Protein AF-A0AAW4L730-F1 (afdb_monomer_lite)

Foldseek 3Di:
DVVVVVVVVVVVVVVVVLVVCVVVVNLVRDQDQPDPPRVVSVVVVVVSVVVVVVVVVVVVVVVVVVVVVVVVVVVVVVVVVVVVVVVVVVVVVLVVLVVVLVVLVVLLVVLVVLLVVLVVVLVVLVVVLVVLVVLLVVLVVLLVVLVVQLVVLVVQLVVLVVQLVVLVVVPPVSPVSNVVSVVSNVVSVVSNVVSVVSNVVSVVSSVVSVVSSVVSVVCSVVSVVSSVVSVVSSVVSVVVSVVSVVVSVD

pLDDT: mean 92.4, std 6.01, range [62.34, 97.88]

Structure (mmCIF, N/CA/C/O backbone):
data_AF-A0AAW4L730-F1
#
_entry.id   AF-A0AAW4L730-F1
#
loop_
_atom_site.group_PDB
_atom_site.id
_atom_site.type_symbol
_atom_site.label_atom_id
_atom_site.label_alt_id
_atom_site.label_comp_id
_atom_site.label_asym_id
_atom_site.label_entity_id
_atom_site.label_seq_id
_atom_site.pdbx_PDB_ins_code
_atom_site.Cartn_x
_atom_site.Cartn_y
_atom_site.Cartn_z
_atom_site.occupancy
_atom_site.B_iso_or_equiv
_atom_site.auth_seq_id
_atom_site.auth_comp_id
_atom_site.auth_asym_id
_atom_site.auth_atom_id
_atom_site.pdbx_PDB_model_num
ATOM 1 N N . ILE A 1 1 ? 68.415 4.394 -99.429 1.00 62.34 1 ILE A N 1
ATOM 2 C CA . ILE A 1 1 ? 67.233 3.584 -99.028 1.00 62.34 1 ILE A CA 1
ATOM 3 C C . ILE A 1 1 ? 67.506 2.776 -97.756 1.00 62.34 1 ILE A C 1
ATOM 5 O O . ILE A 1 1 ? 66.890 3.101 -96.754 1.00 62.34 1 ILE A O 1
ATOM 9 N N . LYS A 1 2 ? 68.459 1.822 -97.728 1.00 67.31 2 LYS A N 1
ATOM 10 C CA . LYS A 1 2 ? 68.773 1.027 -96.512 1.00 67.31 2 LYS A CA 1
ATOM 11 C C . LYS A 1 2 ? 69.043 1.864 -95.246 1.00 67.31 2 LYS A C 1
ATOM 13 O O . LYS A 1 2 ? 68.527 1.527 -94.192 1.00 67.31 2 LYS A O 1
ATOM 18 N N . ASN A 1 3 ? 69.791 2.967 -95.356 1.00 70.56 3 ASN A N 1
ATOM 19 C CA . ASN A 1 3 ? 70.134 3.797 -94.191 1.00 70.56 3 ASN A CA 1
ATOM 20 C C . ASN A 1 3 ? 68.911 4.524 -93.591 1.00 70.56 3 ASN A C 1
ATOM 22 O O . ASN A 1 3 ? 68.703 4.493 -92.386 1.00 70.56 3 ASN A O 1
ATOM 26 N N . ASN A 1 4 ? 68.040 5.083 -94.439 1.00 73.69 4 ASN A N 1
ATOM 27 C CA . ASN A 1 4 ? 66.796 5.732 -94.000 1.00 73.69 4 ASN A CA 1
ATOM 28 C C . ASN A 1 4 ? 65.798 4.723 -93.410 1.00 73.69 4 ASN A C 1
ATOM 30 O O . ASN A 1 4 ? 65.089 5.049 -92.465 1.00 73.69 4 ASN A O 1
ATOM 34 N N . LEU A 1 5 ? 65.773 3.492 -93.935 1.00 73.00 5 LEU A N 1
ATOM 35 C CA . LEU A 1 5 ? 64.939 2.413 -93.400 1.00 73.00 5 LEU A CA 1
ATOM 36 C C . LEU A 1 5 ? 65.404 1.984 -92.000 1.00 73.00 5 LEU A C 1
ATOM 38 O O . LEU A 1 5 ? 64.579 1.810 -91.112 1.00 73.00 5 LEU A O 1
ATOM 42 N N . ASN A 1 6 ? 66.720 1.875 -91.784 1.00 79.12 6 ASN A N 1
ATOM 43 C CA . ASN A 1 6 ? 67.289 1.540 -90.476 1.00 79.12 6 ASN A CA 1
ATOM 44 C C . ASN A 1 6 ? 67.006 2.624 -89.423 1.00 79.12 6 ASN A C 1
ATOM 46 O O . ASN A 1 6 ? 66.706 2.289 -88.282 1.00 79.12 6 ASN A O 1
ATOM 50 N N . ILE A 1 7 ? 67.035 3.906 -89.807 1.00 79.50 7 ILE A N 1
ATOM 51 C CA . ILE A 1 7 ? 66.667 5.027 -88.922 1.00 79.50 7 ILE A CA 1
ATOM 52 C C . ILE A 1 7 ? 65.180 4.952 -88.532 1.00 79.50 7 ILE A C 1
ATOM 54 O O . ILE A 1 7 ? 64.835 5.138 -87.367 1.00 79.50 7 ILE A O 1
ATOM 58 N N . LEU A 1 8 ? 64.300 4.624 -89.483 1.00 78.94 8 LEU A N 1
ATOM 59 C CA . LEU A 1 8 ? 62.866 4.433 -89.237 1.00 78.94 8 LEU A CA 1
ATOM 60 C C . LEU A 1 8 ? 62.584 3.235 -88.316 1.00 78.94 8 LEU A C 1
ATOM 62 O O . LEU A 1 8 ? 61.752 3.336 -87.416 1.00 78.94 8 LEU A O 1
ATOM 66 N N . ILE A 1 9 ? 63.296 2.120 -88.510 1.00 82.06 9 ILE A N 1
ATOM 67 C CA . ILE A 1 9 ? 63.188 0.920 -87.667 1.00 82.06 9 ILE A CA 1
ATOM 68 C C . ILE A 1 9 ? 63.650 1.216 -86.235 1.00 82.06 9 ILE A C 1
ATOM 70 O O . ILE A 1 9 ? 62.945 0.856 -85.292 1.00 82.06 9 ILE A O 1
ATOM 74 N N . ASP A 1 10 ? 64.788 1.893 -86.054 1.00 81.50 10 ASP A N 1
ATOM 75 C CA . ASP A 1 10 ? 65.293 2.261 -84.723 1.00 81.50 10 ASP A CA 1
ATOM 76 C C . ASP A 1 10 ? 64.320 3.206 -84.002 1.00 81.50 10 ASP A C 1
ATOM 78 O O . ASP A 1 10 ? 63.942 2.970 -82.853 1.00 81.50 10 ASP A O 1
ATOM 82 N N . ALA A 1 11 ? 63.806 4.218 -84.705 1.00 80.81 11 ALA A N 1
ATOM 83 C CA . ALA A 1 11 ? 62.830 5.149 -84.152 1.00 80.81 11 ALA A CA 1
ATOM 84 C C . ALA A 1 11 ? 61.508 4.457 -83.764 1.00 80.81 11 ALA A C 1
ATOM 86 O O . ALA A 1 11 ? 60.971 4.718 -82.688 1.00 80.81 11 ALA A O 1
ATOM 87 N N . ASN A 1 12 ? 61.006 3.533 -84.590 1.00 83.88 12 ASN A N 1
ATOM 88 C CA . ASN A 1 12 ? 59.806 2.755 -84.276 1.00 83.88 12 ASN A CA 1
ATOM 89 C C . ASN A 1 12 ? 60.031 1.783 -83.107 1.00 83.88 12 ASN A C 1
ATOM 91 O O . ASN A 1 12 ? 59.144 1.584 -82.278 1.00 83.88 12 ASN A O 1
ATOM 95 N N . THR A 1 13 ? 61.232 1.210 -82.999 1.00 85.56 13 THR A N 1
ATOM 96 C CA . THR A 1 13 ? 61.613 0.338 -81.879 1.00 85.56 13 THR A CA 1
ATOM 97 C C . THR A 1 13 ? 61.634 1.119 -80.565 1.00 85.56 13 THR A C 1
ATOM 99 O O . THR A 1 13 ? 61.117 0.630 -79.563 1.00 85.56 13 THR A O 1
ATOM 102 N N . ARG A 1 14 ? 62.136 2.362 -80.570 1.00 83.56 14 ARG A N 1
ATOM 103 C CA . ARG A 1 14 ? 62.124 3.250 -79.394 1.00 83.56 14 ARG A CA 1
ATOM 104 C C . ARG A 1 14 ? 60.714 3.670 -78.981 1.00 83.56 14 ARG A C 1
ATOM 106 O O . ARG A 1 14 ? 60.406 3.624 -77.796 1.00 83.56 14 ARG A O 1
ATOM 113 N N . ILE A 1 15 ? 59.844 4.012 -79.936 1.00 85.88 15 ILE A N 1
ATOM 114 C CA . ILE A 1 15 ? 58.427 4.313 -79.652 1.00 85.88 15 ILE A CA 1
ATOM 115 C C . ILE A 1 15 ? 57.726 3.086 -79.075 1.00 85.88 15 ILE A C 1
ATOM 117 O O . ILE A 1 15 ? 57.015 3.187 -78.081 1.00 85.88 15 ILE A O 1
ATOM 121 N N . THR A 1 16 ? 57.970 1.912 -79.660 1.00 88.19 16 THR A N 1
ATOM 122 C CA . THR A 1 16 ? 57.412 0.647 -79.169 1.00 88.19 16 THR A CA 1
ATOM 123 C C . THR A 1 16 ? 57.898 0.343 -77.752 1.00 88.19 16 THR A C 1
ATOM 125 O O . THR A 1 16 ? 57.112 -0.107 -76.924 1.00 88.19 16 THR A O 1
ATOM 128 N N . ALA A 1 17 ? 59.172 0.602 -77.445 1.00 87.12 17 ALA A N 1
ATOM 129 C CA . ALA A 1 17 ? 59.718 0.434 -76.102 1.00 87.12 17 ALA A CA 1
ATOM 130 C C . ALA A 1 17 ? 59.072 1.403 -75.098 1.00 87.12 17 ALA A C 1
ATOM 132 O O . ALA A 1 17 ? 58.612 0.965 -74.050 1.00 87.12 17 ALA A O 1
ATOM 133 N N . ALA A 1 18 ? 58.947 2.685 -75.445 1.00 86.25 18 ALA A N 1
ATOM 134 C CA . ALA A 1 18 ? 58.293 3.680 -74.598 1.00 86.25 18 ALA A CA 1
ATOM 135 C C . ALA A 1 18 ? 56.802 3.369 -74.368 1.00 86.25 18 ALA A C 1
ATOM 137 O O . ALA A 1 18 ? 56.309 3.462 -73.249 1.00 86.25 18 ALA A O 1
ATOM 138 N N . ALA A 1 19 ? 56.089 2.921 -75.404 1.00 87.25 19 ALA A N 1
ATOM 139 C CA . ALA A 1 19 ? 54.704 2.478 -75.284 1.00 87.25 19 ALA A CA 1
ATOM 140 C C . ALA A 1 19 ? 54.568 1.218 -74.411 1.00 87.25 19 ALA A C 1
ATOM 142 O O . ALA A 1 19 ? 53.597 1.097 -73.669 1.00 87.25 19 ALA A O 1
ATOM 143 N N . ARG A 1 20 ? 55.540 0.293 -74.459 1.00 90.56 20 ARG A N 1
ATOM 144 C CA . ARG A 1 20 ? 55.586 -0.876 -73.563 1.00 90.56 20 ARG A CA 1
ATOM 145 C C . ARG A 1 20 ? 55.822 -0.482 -72.107 1.00 90.56 20 ARG A C 1
ATOM 147 O O . ARG A 1 20 ? 55.189 -1.073 -71.244 1.00 90.56 20 ARG A O 1
ATOM 154 N N . GLU A 1 21 ? 56.673 0.508 -71.848 1.00 90.88 21 GLU A N 1
ATOM 155 C CA . GLU A 1 21 ? 56.886 1.062 -70.503 1.00 90.88 21 GLU A CA 1
ATOM 156 C C . GLU A 1 21 ? 55.614 1.729 -69.957 1.00 90.88 21 GLU A C 1
ATOM 158 O O . GLU A 1 21 ? 55.191 1.470 -68.835 1.00 90.88 21 GLU A O 1
ATOM 163 N N . VAL A 1 22 ? 54.926 2.525 -70.778 1.00 90.62 22 VAL A N 1
ATOM 164 C CA . VAL A 1 22 ? 53.628 3.108 -70.400 1.00 90.62 22 VAL A CA 1
ATOM 165 C C . VAL A 1 22 ? 52.595 2.008 -70.135 1.00 90.62 22 VAL A C 1
ATOM 167 O O . VAL A 1 22 ? 51.881 2.058 -69.136 1.00 90.62 22 VAL A O 1
ATOM 170 N N . ALA A 1 23 ? 52.546 0.977 -70.985 1.00 89.19 23 ALA A N 1
ATOM 171 C CA . ALA A 1 23 ? 51.648 -0.165 -70.818 1.00 89.19 23 ALA A CA 1
ATOM 172 C C . ALA A 1 23 ? 51.975 -1.027 -69.583 1.00 89.19 23 ALA A C 1
ATOM 174 O O . ALA A 1 23 ? 51.073 -1.660 -69.039 1.00 89.19 23 ALA A O 1
ATOM 175 N N . SER A 1 24 ? 53.229 -1.046 -69.120 1.00 92.12 24 SER A N 1
ATOM 176 C CA . SER A 1 24 ? 53.626 -1.706 -67.869 1.00 92.12 24 SER A CA 1
ATOM 177 C C . SER A 1 24 ? 53.370 -0.846 -66.623 1.00 92.12 24 SER A C 1
ATOM 179 O O . SER A 1 24 ? 53.617 -1.303 -65.508 1.00 92.12 24 SER A O 1
ATOM 181 N N . GLY A 1 25 ? 52.829 0.368 -66.791 1.00 88.25 25 GLY A N 1
ATOM 182 C CA . GLY A 1 25 ? 52.458 1.280 -65.707 1.00 88.25 25 GLY A CA 1
ATOM 183 C C . GLY A 1 25 ? 53.512 2.340 -65.380 1.00 88.25 25 GLY A C 1
ATOM 184 O O . GLY A 1 25 ? 53.301 3.148 -64.474 1.00 88.25 25 GLY A O 1
ATOM 185 N N . ASN A 1 26 ? 54.626 2.386 -66.115 1.00 91.75 26 ASN A N 1
ATOM 186 C CA . ASN A 1 26 ? 55.614 3.448 -65.987 1.00 91.75 26 ASN A CA 1
ATOM 187 C C . ASN A 1 26 ? 55.157 4.689 -66.771 1.00 91.75 26 ASN A C 1
ATOM 189 O O . ASN A 1 26 ? 55.438 4.849 -67.956 1.00 91.75 26 ASN A O 1
ATOM 193 N N . LEU A 1 27 ? 54.445 5.592 -66.096 1.00 89.44 27 LEU A N 1
ATOM 194 C CA . LEU A 1 27 ? 54.001 6.866 -66.675 1.00 89.44 27 LEU A CA 1
ATOM 195 C C . LEU A 1 27 ? 55.042 7.994 -66.555 1.00 89.44 27 LEU A C 1
ATOM 197 O O . LEU A 1 27 ? 54.760 9.128 -66.929 1.00 89.44 27 LEU A O 1
ATOM 201 N N . MET A 1 28 ? 56.243 7.700 -66.046 1.00 87.69 28 MET A N 1
ATOM 202 C CA . MET A 1 28 ? 57.351 8.663 -65.939 1.00 87.69 28 MET A CA 1
ATOM 203 C C . MET A 1 28 ? 58.256 8.662 -67.182 1.00 87.69 28 MET A C 1
ATOM 205 O O . MET A 1 28 ? 59.360 9.205 -67.156 1.00 87.69 28 MET A O 1
ATOM 209 N N . VAL A 1 29 ? 57.813 8.032 -68.272 1.00 86.94 29 VAL A N 1
ATOM 210 C CA . VAL A 1 29 ? 58.571 7.944 -69.523 1.00 86.94 29 VAL A CA 1
ATOM 211 C C . VAL A 1 29 ? 58.640 9.315 -70.193 1.00 86.94 29 VAL A C 1
ATOM 213 O O . VAL A 1 29 ? 57.623 9.945 -70.472 1.00 86.94 29 VAL A O 1
ATOM 216 N N . GLU A 1 30 ? 59.857 9.763 -70.495 1.00 81.19 30 GLU A N 1
ATOM 217 C CA . GLU A 1 30 ? 60.094 11.029 -71.185 1.00 81.19 30 GLU A CA 1
ATOM 218 C C . GLU A 1 30 ? 59.954 10.842 -72.708 1.00 81.19 30 GLU A C 1
ATOM 220 O O . GLU A 1 30 ? 60.825 10.276 -73.373 1.00 81.19 30 GLU A O 1
ATOM 225 N N . LEU A 1 31 ? 58.843 11.317 -73.274 1.00 82.75 31 LEU A N 1
ATOM 226 C CA . LEU A 1 31 ? 58.572 11.275 -74.712 1.00 82.75 31 LEU A CA 1
ATOM 227 C C . LEU A 1 31 ? 59.028 12.583 -75.374 1.00 82.75 31 LEU A C 1
ATOM 229 O O . LEU A 1 31 ? 58.331 13.592 -75.314 1.00 82.75 31 LEU A O 1
ATOM 233 N N . LYS A 1 32 ? 60.209 12.569 -76.007 1.00 80.94 32 LYS A N 1
ATOM 234 C CA . LYS A 1 32 ? 60.754 13.725 -76.745 1.00 80.94 32 LYS A CA 1
ATOM 235 C C . LYS A 1 32 ? 60.345 13.692 -78.210 1.00 80.94 32 LYS A C 1
ATOM 237 O O . LYS A 1 32 ? 60.523 12.674 -78.878 1.00 80.94 32 LYS A O 1
ATOM 242 N N . GLU A 1 33 ? 59.866 14.820 -78.718 1.00 81.38 33 GLU A N 1
ATOM 243 C CA . GLU A 1 33 ? 59.629 15.013 -80.149 1.00 81.38 33 GLU A CA 1
ATOM 244 C C . GLU A 1 33 ? 60.946 14.867 -80.927 1.00 81.38 33 GLU A C 1
ATOM 246 O O . GLU A 1 33 ? 61.989 15.386 -80.521 1.00 81.38 33 GLU A O 1
ATOM 251 N N . ARG A 1 34 ? 60.920 14.130 -82.044 1.00 81.12 34 ARG A N 1
ATOM 252 C CA . ARG A 1 34 ? 62.114 13.909 -82.881 1.00 81.12 34 ARG A CA 1
ATOM 253 C C . ARG A 1 34 ? 62.338 15.054 -83.875 1.00 81.12 34 ARG A C 1
ATOM 255 O O . ARG A 1 34 ? 63.452 15.226 -84.364 1.00 81.12 34 ARG A O 1
ATOM 262 N N . SER A 1 35 ? 61.288 15.820 -84.171 1.00 78.31 35 SER A N 1
ATOM 263 C CA . SER A 1 35 ? 61.267 16.989 -85.059 1.00 78.31 35 SER A CA 1
ATOM 264 C C . SER A 1 35 ? 60.055 17.869 -84.738 1.00 78.31 35 SER A C 1
ATOM 266 O O . SER A 1 35 ? 59.087 17.362 -84.184 1.00 78.31 35 SER A O 1
ATOM 268 N N . GLY A 1 36 ? 60.055 19.139 -85.160 1.00 70.75 36 GLY A N 1
ATOM 269 C CA . GLY A 1 36 ? 58.947 20.078 -84.900 1.00 70.75 36 GLY A CA 1
ATOM 270 C C . GLY A 1 36 ? 57.589 19.729 -85.538 1.00 70.75 36 GLY A C 1
ATOM 271 O O . GLY A 1 36 ? 56.607 20.390 -85.233 1.00 70.75 36 GLY A O 1
ATOM 272 N N . GLU A 1 37 ? 57.523 18.702 -86.395 1.00 78.25 37 GLU A N 1
ATOM 273 C CA . GLU A 1 37 ? 56.289 18.174 -87.013 1.00 78.25 37 GLU A CA 1
ATOM 274 C C . GLU A 1 37 ? 55.965 16.730 -86.552 1.00 78.25 37 GLU A C 1
ATOM 276 O O . GLU A 1 37 ? 55.245 15.993 -87.222 1.00 78.25 37 GLU A O 1
ATOM 281 N N . ASP A 1 38 ? 56.529 16.264 -85.429 1.00 83.62 38 ASP A N 1
ATOM 282 C CA . ASP A 1 38 ? 56.350 14.886 -84.938 1.00 83.62 38 ASP A CA 1
ATOM 283 C C . ASP A 1 38 ? 55.016 14.688 -84.189 1.00 83.62 38 ASP A C 1
ATOM 285 O O . ASP A 1 38 ? 54.977 14.464 -82.976 1.00 83.62 38 ASP A O 1
ATOM 289 N N . GLU A 1 39 ? 53.906 14.753 -84.932 1.00 84.00 39 GLU A N 1
ATOM 290 C CA . GLU A 1 39 ? 52.534 14.646 -84.408 1.00 84.00 39 GLU A CA 1
ATOM 291 C C . GLU A 1 39 ? 52.288 13.363 -83.596 1.00 84.00 39 GLU A C 1
ATOM 293 O O . GLU A 1 39 ? 51.537 13.377 -82.621 1.00 84.00 39 GLU A O 1
ATOM 298 N N . LEU A 1 40 ? 52.945 12.253 -83.957 1.00 85.88 40 LEU A N 1
ATOM 299 C CA . LEU A 1 40 ? 52.824 10.983 -83.236 1.00 85.88 40 LEU A CA 1
ATOM 300 C C . LEU A 1 40 ? 53.399 11.086 -81.820 1.00 85.88 40 LEU A C 1
ATOM 302 O O . LEU A 1 40 ? 52.748 10.664 -80.864 1.00 85.88 40 LEU A O 1
ATOM 306 N N . MET A 1 41 ? 54.609 11.637 -81.677 1.00 86.19 41 MET A N 1
ATOM 307 C CA . MET A 1 41 ? 55.221 11.826 -80.359 1.00 86.19 41 MET A CA 1
ATOM 308 C C . MET A 1 41 ? 54.464 12.869 -79.541 1.00 86.19 41 MET A C 1
ATOM 310 O O . MET A 1 41 ? 54.298 12.677 -78.336 1.00 86.19 41 MET A O 1
ATOM 314 N N . HIS A 1 42 ? 53.939 13.911 -80.191 1.00 86.75 42 HIS A N 1
ATOM 315 C CA . HIS A 1 42 ? 53.093 14.911 -79.547 1.00 86.75 42 HIS A CA 1
ATOM 316 C C . HIS A 1 42 ? 51.800 14.295 -78.980 1.00 86.75 42 HIS A C 1
ATOM 318 O O . HIS A 1 42 ? 51.497 14.449 -77.795 1.00 86.75 42 HIS A O 1
ATOM 324 N N . ALA A 1 43 ? 51.068 13.519 -79.787 1.00 88.50 43 ALA A N 1
ATOM 325 C CA . ALA A 1 43 ? 49.847 12.831 -79.366 1.00 88.50 43 ALA A CA 1
ATOM 326 C C . ALA A 1 43 ? 50.111 11.780 -78.273 1.00 88.50 43 ALA A C 1
ATOM 328 O O . ALA A 1 43 ? 49.333 11.666 -77.325 1.00 88.50 43 ALA A O 1
ATOM 329 N N . LEU A 1 44 ? 51.222 11.039 -78.365 1.00 88.62 44 LEU A N 1
ATOM 330 C CA . LEU A 1 44 ? 51.614 10.053 -77.356 1.00 88.62 44 LEU A CA 1
A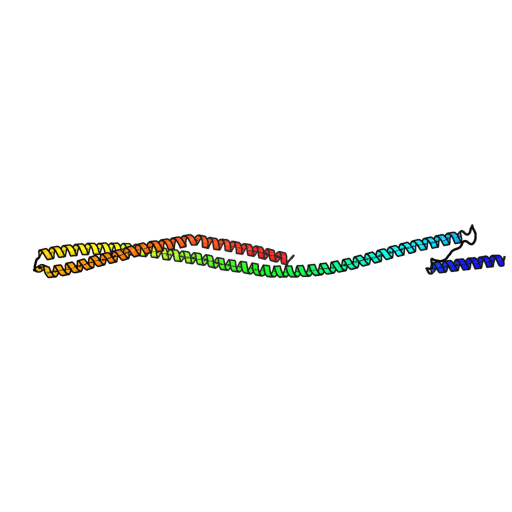TOM 331 C C . LEU A 1 44 ? 51.993 10.726 -76.027 1.00 88.62 44 LEU A C 1
ATOM 333 O O . LEU A 1 44 ? 51.584 10.253 -74.970 1.00 88.62 44 LEU A O 1
ATOM 337 N N . SER A 1 45 ? 52.709 11.853 -76.075 1.00 88.12 45 SER A N 1
ATOM 338 C CA . SER A 1 45 ? 53.033 12.666 -74.895 1.00 88.12 45 SER A CA 1
ATOM 339 C C . SER A 1 45 ? 51.770 13.216 -74.228 1.00 88.12 45 SER A C 1
ATOM 341 O O . SER A 1 45 ? 51.588 13.062 -73.019 1.00 88.12 45 SER A O 1
ATOM 343 N N . ALA A 1 46 ? 50.828 13.747 -75.015 1.00 90.06 46 ALA A N 1
ATOM 344 C CA . ALA A 1 46 ? 49.528 14.189 -74.513 1.00 90.06 46 ALA A CA 1
ATOM 345 C C . ALA A 1 46 ? 48.714 13.036 -73.892 1.00 90.06 46 ALA A C 1
ATOM 347 O O . ALA A 1 46 ? 48.101 13.215 -72.837 1.00 90.06 46 ALA A O 1
ATOM 348 N N . MET A 1 47 ? 48.736 11.843 -74.500 1.00 92.69 47 MET A N 1
ATOM 349 C CA . MET A 1 47 ? 48.086 10.642 -73.966 1.00 92.69 47 MET A CA 1
ATOM 350 C C . MET A 1 47 ? 48.694 10.225 -72.623 1.00 92.69 47 MET A C 1
ATOM 352 O O . MET A 1 47 ? 47.949 10.003 -71.670 1.00 92.69 47 MET A O 1
ATOM 356 N N . VAL A 1 48 ? 50.026 10.161 -72.518 1.00 91.75 48 VAL A N 1
ATOM 357 C CA . VAL A 1 48 ? 50.716 9.854 -71.254 1.00 91.75 48 VAL A CA 1
ATOM 358 C C . VAL A 1 48 ? 50.393 10.910 -70.199 1.00 91.75 48 VAL A C 1
ATOM 360 O O . VAL A 1 48 ? 50.035 10.548 -69.083 1.00 91.75 48 VAL A O 1
ATOM 363 N N . GLY A 1 49 ? 50.403 12.197 -70.554 1.00 91.31 49 GLY A N 1
ATOM 364 C CA . GLY A 1 49 ? 50.001 13.279 -69.654 1.00 91.31 49 GLY A CA 1
ATOM 365 C C . GLY A 1 49 ? 48.572 13.119 -69.126 1.00 91.31 49 GLY A C 1
ATOM 366 O O . GLY A 1 49 ? 48.340 13.250 -67.925 1.00 91.31 49 GLY A O 1
ATOM 367 N N . LYS A 1 50 ? 47.612 12.755 -69.988 1.00 93.12 50 LYS A N 1
ATOM 368 C CA . LYS A 1 50 ? 46.232 12.464 -69.566 1.00 93.12 50 LYS A CA 1
ATOM 369 C C . LYS A 1 50 ? 46.129 11.219 -68.688 1.00 93.12 50 LYS A C 1
ATOM 371 O O . LYS A 1 50 ? 45.392 11.253 -67.708 1.00 93.12 50 LYS A O 1
ATOM 376 N N . LEU A 1 51 ? 46.874 10.156 -68.992 1.00 93.88 51 LEU A N 1
ATOM 377 C CA . LEU A 1 51 ? 46.936 8.964 -68.142 1.00 93.88 51 LEU A CA 1
ATOM 378 C C . LEU A 1 51 ? 47.501 9.294 -66.755 1.00 93.88 51 LEU A C 1
ATOM 380 O O . LEU A 1 51 ? 46.952 8.826 -65.762 1.00 93.88 51 LEU A O 1
ATOM 384 N N . VAL A 1 52 ? 48.534 10.141 -66.669 1.00 93.31 52 VAL A N 1
ATOM 385 C CA . VAL A 1 52 ? 49.077 10.624 -65.389 1.00 93.31 52 VAL A CA 1
ATOM 386 C C . VAL A 1 52 ? 48.003 11.355 -64.587 1.00 93.31 52 VAL A C 1
ATOM 388 O O . VAL A 1 52 ? 47.833 11.055 -63.407 1.00 93.31 52 VAL A O 1
ATOM 391 N N . THR A 1 53 ? 47.248 12.269 -65.209 1.00 94.94 53 THR A N 1
ATOM 392 C CA . THR A 1 53 ? 46.145 12.976 -64.538 1.00 94.94 53 THR A CA 1
ATOM 393 C C . THR A 1 53 ? 45.072 12.009 -64.037 1.00 94.94 53 THR A C 1
ATOM 395 O O . THR A 1 53 ? 44.728 12.056 -62.861 1.00 94.94 53 THR A O 1
ATOM 398 N N . VAL A 1 54 ? 44.599 11.084 -64.880 1.00 96.00 54 VAL A N 1
ATOM 399 C CA . VAL A 1 54 ? 43.566 10.104 -64.497 1.00 96.00 54 VAL A CA 1
ATOM 400 C C . VAL A 1 54 ? 44.044 9.212 -63.348 1.00 96.00 54 VAL A C 1
ATOM 402 O O . VAL A 1 54 ? 43.304 8.984 -62.397 1.00 96.00 54 VAL A O 1
ATOM 405 N N . VAL A 1 55 ? 45.288 8.724 -63.389 1.00 95.06 55 VAL A N 1
ATOM 406 C CA . VAL A 1 55 ? 45.845 7.899 -62.304 1.00 95.06 55 VAL A CA 1
ATOM 407 C C . VAL A 1 55 ? 45.993 8.704 -61.010 1.00 95.06 55 VAL A C 1
ATOM 409 O O . VAL A 1 55 ? 45.736 8.165 -59.932 1.00 95.06 55 VAL A O 1
ATOM 412 N N . ALA A 1 56 ? 46.372 9.982 -61.093 1.00 94.56 56 ALA A N 1
ATOM 413 C CA . ALA A 1 56 ? 46.434 10.864 -59.931 1.00 94.56 56 ALA A CA 1
ATOM 414 C C . ALA A 1 56 ? 45.044 11.077 -59.305 1.00 94.56 56 ALA A C 1
ATOM 416 O O . ALA A 1 56 ? 44.898 10.890 -58.098 1.00 94.56 56 ALA A O 1
ATOM 417 N N . GLU A 1 57 ? 44.023 11.365 -60.118 1.00 96.38 57 GLU A N 1
ATOM 418 C CA . GLU A 1 57 ? 42.629 11.512 -59.675 1.00 96.38 57 GLU A CA 1
ATOM 419 C C . GLU A 1 57 ? 42.087 10.216 -59.048 1.00 96.38 57 GLU A C 1
ATOM 421 O O . GLU A 1 57 ? 41.480 10.247 -57.979 1.00 96.38 57 GLU A O 1
ATOM 426 N N . VAL A 1 58 ? 42.358 9.052 -59.654 1.00 97.00 58 VAL A N 1
ATOM 427 C CA . VAL A 1 58 ? 41.970 7.742 -59.098 1.00 97.00 58 VAL A CA 1
ATOM 428 C C . VAL A 1 58 ? 42.660 7.485 -57.758 1.00 97.00 58 VAL A C 1
ATOM 430 O O . VAL A 1 58 ? 42.028 6.980 -56.829 1.00 97.00 58 VAL A O 1
ATOM 433 N N . LYS A 1 59 ? 43.943 7.839 -57.627 1.00 95.94 59 LYS A N 1
ATOM 434 C CA . LYS A 1 59 ? 44.690 7.686 -56.372 1.00 95.94 59 LYS A CA 1
ATOM 435 C C . LYS A 1 59 ? 44.131 8.588 -55.271 1.00 95.94 59 LYS A C 1
ATOM 437 O O . LYS A 1 59 ? 44.014 8.138 -54.132 1.00 95.94 59 LYS A O 1
ATOM 442 N N . GLU A 1 60 ? 43.771 9.825 -55.600 1.00 97.38 60 GLU A N 1
ATOM 443 C CA . GLU A 1 60 ? 43.120 10.749 -54.668 1.00 97.38 60 GLU A CA 1
ATOM 444 C C . GLU A 1 60 ? 41.738 10.234 -54.245 1.00 97.38 60 GLU A C 1
ATOM 446 O O . GLU A 1 60 ? 41.449 10.147 -53.051 1.00 97.38 60 GLU A O 1
ATOM 451 N N . ALA A 1 61 ? 40.914 9.792 -55.199 1.00 97.56 61 ALA A N 1
ATOM 452 C CA . ALA A 1 61 ? 39.612 9.195 -54.914 1.00 97.56 61 ALA A CA 1
ATOM 453 C C . ALA A 1 61 ? 39.735 7.958 -54.007 1.00 97.56 61 ALA A C 1
ATOM 455 O O . ALA A 1 61 ? 38.995 7.834 -53.033 1.00 97.56 61 ALA A O 1
ATOM 456 N N . ALA A 1 62 ? 40.703 7.074 -54.268 1.00 97.44 62 ALA A N 1
ATOM 457 C CA . ALA A 1 62 ? 40.967 5.903 -53.435 1.00 97.44 62 ALA A CA 1
ATOM 458 C C . ALA A 1 62 ? 41.415 6.282 -52.012 1.00 97.44 62 ALA A C 1
ATOM 460 O O . ALA A 1 62 ? 40.972 5.658 -51.047 1.00 97.44 62 ALA A O 1
ATOM 461 N N . ALA A 1 63 ? 42.247 7.319 -51.862 1.00 96.88 63 ALA A N 1
ATOM 462 C CA . ALA A 1 63 ? 42.654 7.827 -50.552 1.00 96.88 63 ALA A CA 1
ATOM 463 C C . ALA A 1 63 ? 41.464 8.409 -49.769 1.00 96.88 63 ALA A C 1
ATOM 465 O O . ALA A 1 63 ? 41.310 8.123 -48.580 1.00 96.88 63 ALA A O 1
ATOM 466 N N . ASN A 1 64 ? 40.582 9.154 -50.440 1.00 96.75 64 ASN A N 1
ATOM 467 C CA . ASN A 1 64 ? 39.358 9.687 -49.839 1.00 96.75 64 ASN A CA 1
ATOM 468 C C . ASN A 1 64 ? 38.403 8.566 -49.404 1.00 96.75 64 ASN A C 1
ATOM 470 O O . ASN A 1 64 ? 37.874 8.611 -48.294 1.00 96.75 64 ASN A O 1
ATOM 474 N N . VAL A 1 65 ? 38.232 7.527 -50.230 1.00 97.81 65 VAL A N 1
ATOM 475 C CA . VAL A 1 65 ? 37.437 6.338 -49.878 1.00 97.81 65 VAL A CA 1
ATOM 476 C C . VAL A 1 65 ? 38.038 5.608 -48.676 1.00 97.81 65 VAL A C 1
ATOM 478 O O . VAL A 1 65 ? 37.301 5.254 -47.760 1.00 97.81 65 VAL A O 1
ATOM 481 N N . ALA A 1 66 ? 39.360 5.415 -48.635 1.00 97.00 66 ALA A N 1
ATOM 482 C CA . ALA A 1 66 ? 40.031 4.768 -47.507 1.00 97.00 66 ALA A CA 1
ATOM 483 C C . ALA A 1 66 ? 39.855 5.560 -46.200 1.00 97.00 66 ALA A C 1
ATOM 485 O O . ALA A 1 66 ? 39.568 4.974 -45.156 1.00 97.00 66 ALA A O 1
ATOM 486 N N . SER A 1 67 ? 39.964 6.890 -46.267 1.00 97.25 67 SER A N 1
ATOM 487 C CA . SER A 1 67 ? 39.708 7.778 -45.128 1.00 97.25 67 SER A CA 1
ATOM 488 C C . SER A 1 67 ? 38.255 7.674 -44.645 1.00 97.25 67 SER A C 1
ATOM 490 O O . SER A 1 67 ? 38.009 7.430 -43.462 1.00 97.25 67 SER A O 1
ATOM 492 N N . GLY A 1 68 ? 37.287 7.760 -45.565 1.00 97.69 68 GLY A N 1
ATOM 493 C CA . GLY A 1 68 ? 35.863 7.634 -45.248 1.00 97.69 68 GLY A CA 1
ATOM 494 C C . GLY A 1 68 ? 35.497 6.266 -44.664 1.00 97.69 68 GLY A C 1
ATOM 495 O O . GLY A 1 68 ? 34.734 6.191 -43.703 1.00 97.69 68 GLY A O 1
ATOM 496 N N . ALA A 1 69 ? 36.090 5.184 -45.177 1.00 97.50 69 ALA A N 1
ATOM 497 C CA . ALA A 1 69 ? 35.920 3.841 -44.628 1.00 97.50 69 ALA A CA 1
ATOM 498 C C . ALA A 1 69 ? 36.466 3.732 -43.194 1.00 97.50 69 ALA A C 1
ATOM 500 O O . ALA A 1 69 ? 35.817 3.124 -42.344 1.00 97.50 69 ALA A O 1
ATOM 501 N N . GLY A 1 70 ? 37.608 4.366 -42.902 1.00 97.19 70 GLY A N 1
ATOM 502 C CA . GLY A 1 70 ? 38.158 4.444 -41.547 1.00 97.19 70 GLY A CA 1
ATOM 503 C C . GLY A 1 70 ? 37.217 5.165 -40.579 1.00 97.19 70 GLY A C 1
ATOM 504 O O . GLY A 1 70 ? 36.899 4.632 -39.519 1.00 97.19 70 GLY A O 1
ATOM 505 N N . GLN A 1 71 ? 36.694 6.330 -40.977 1.00 97.19 71 GLN A N 1
ATOM 506 C CA . GLN A 1 71 ? 35.714 7.073 -40.175 1.00 97.19 71 GLN A CA 1
ATOM 507 C C . GLN A 1 71 ? 34.426 6.273 -39.944 1.00 97.19 71 GLN A C 1
ATOM 509 O O . GLN A 1 71 ? 33.902 6.255 -38.831 1.00 97.19 71 GLN A O 1
ATOM 514 N N . MET A 1 72 ? 33.930 5.580 -40.973 1.00 97.69 72 MET A N 1
ATOM 515 C CA . MET A 1 72 ? 32.744 4.730 -40.870 1.00 97.69 72 MET A CA 1
ATOM 516 C C . MET A 1 72 ? 32.974 3.531 -39.941 1.00 97.69 72 MET A C 1
ATOM 518 O O . MET A 1 72 ? 32.076 3.188 -39.172 1.00 97.69 72 MET A O 1
ATOM 522 N N . SER A 1 73 ? 34.164 2.922 -39.969 1.00 97.44 73 SER A N 1
ATOM 523 C CA . SER A 1 73 ? 34.537 1.834 -39.055 1.00 97.44 73 SER A CA 1
ATOM 524 C C . SER A 1 73 ? 34.512 2.310 -37.605 1.00 97.44 73 SER A C 1
ATOM 526 O O . SER A 1 73 ? 33.814 1.722 -36.785 1.00 97.44 73 SER A O 1
ATOM 528 N N . SER A 1 74 ? 35.176 3.431 -37.303 1.00 96.88 74 SER A N 1
ATOM 529 C CA . SER A 1 74 ? 35.170 4.007 -35.952 1.00 96.88 74 SER A CA 1
ATOM 530 C C . SER A 1 74 ? 33.766 4.425 -35.500 1.00 96.88 74 SER A C 1
ATOM 532 O O . SER A 1 74 ? 33.398 4.219 -34.346 1.00 96.88 74 SER A O 1
ATOM 534 N N . GLY A 1 75 ? 32.950 4.972 -36.407 1.00 97.75 75 GLY A N 1
ATOM 535 C CA . GLY A 1 75 ? 31.549 5.285 -36.120 1.00 97.75 75 GLY A CA 1
ATOM 536 C C . GLY A 1 75 ? 30.713 4.038 -35.818 1.00 97.75 75 GLY A C 1
ATOM 537 O O . GLY A 1 75 ? 29.890 4.055 -34.906 1.00 97.75 75 GLY A O 1
ATOM 538 N N . SER A 1 76 ? 30.955 2.942 -36.540 1.00 97.69 76 SER A N 1
ATOM 539 C CA . SER A 1 76 ? 30.273 1.659 -36.327 1.00 97.69 76 SER A CA 1
ATOM 540 C C . SER A 1 76 ? 30.674 1.011 -35.001 1.00 97.69 76 SER A C 1
ATOM 542 O O . SER A 1 76 ? 29.812 0.488 -34.302 1.00 97.69 76 SER A O 1
ATOM 544 N N . GLU A 1 77 ? 31.951 1.091 -34.614 1.00 97.50 77 GLU A N 1
ATOM 545 C CA . GLU A 1 77 ? 32.433 0.643 -33.300 1.00 97.50 77 GLU A CA 1
ATOM 546 C C . GLU A 1 77 ? 31.774 1.436 -32.163 1.00 97.50 77 GLU A C 1
ATOM 548 O O . GLU A 1 77 ? 31.247 0.842 -31.223 1.00 97.50 77 GLU A O 1
ATOM 553 N N . GLY A 1 78 ? 31.715 2.768 -32.280 1.00 97.69 78 GLY A N 1
ATOM 554 C CA . GLY A 1 78 ? 31.024 3.618 -31.308 1.00 97.69 78 GLY A CA 1
ATOM 555 C C . GLY A 1 78 ? 29.523 3.323 -31.219 1.00 97.69 78 GLY A C 1
ATOM 556 O O . GLY A 1 78 ? 28.975 3.242 -30.122 1.00 97.69 78 GLY A O 1
ATOM 557 N N . MET A 1 79 ? 28.865 3.094 -32.360 1.00 97.81 79 MET A N 1
ATOM 558 C CA . MET A 1 79 ? 27.457 2.686 -32.402 1.00 97.81 79 MET A CA 1
ATOM 559 C C . MET A 1 79 ? 27.245 1.321 -31.738 1.00 97.81 79 MET A C 1
ATOM 561 O O . MET A 1 79 ? 26.298 1.156 -30.978 1.00 97.81 79 MET A O 1
ATOM 565 N N . SER A 1 80 ? 28.129 0.351 -31.987 1.00 97.75 80 SER A N 1
ATOM 566 C CA . SER A 1 80 ? 28.062 -0.977 -31.367 1.00 97.75 80 SER A CA 1
ATOM 567 C C . SER A 1 80 ? 28.235 -0.907 -29.849 1.00 97.75 80 SER A C 1
ATOM 569 O O . SER A 1 80 ? 27.537 -1.610 -29.114 1.00 97.75 80 SER A O 1
ATOM 571 N N . GLN A 1 81 ? 29.142 -0.053 -29.372 1.00 97.25 81 GLN A N 1
ATOM 572 C CA . GLN A 1 81 ? 29.335 0.184 -27.945 1.00 97.25 81 GLN A CA 1
ATOM 573 C C . GLN A 1 81 ? 28.094 0.845 -27.330 1.00 97.25 81 GLN A C 1
ATOM 575 O O . GLN A 1 81 ? 27.555 0.339 -26.349 1.00 97.25 81 GLN A O 1
ATOM 580 N N . GLY A 1 82 ? 27.576 1.907 -27.955 1.00 97.88 82 GLY A N 1
ATOM 581 C CA . GLY A 1 82 ? 26.363 2.587 -27.498 1.00 97.88 82 GLY A CA 1
ATOM 582 C C . GLY A 1 82 ? 25.128 1.680 -27.500 1.00 97.88 82 GLY A C 1
ATOM 583 O O . GLY A 1 82 ? 24.331 1.725 -26.567 1.00 97.88 82 GLY A O 1
ATOM 584 N N . ALA A 1 83 ? 24.993 0.798 -28.493 1.00 97.56 83 ALA A N 1
ATOM 585 C CA . ALA A 1 83 ? 23.931 -0.206 -28.533 1.00 97.56 83 ALA A CA 1
ATOM 586 C C . ALA A 1 83 ? 24.052 -1.223 -27.385 1.00 97.56 83 ALA A C 1
ATOM 588 O O . ALA A 1 83 ? 23.040 -1.626 -26.817 1.00 97.56 83 ALA A O 1
ATOM 589 N N . SER A 1 84 ? 25.277 -1.605 -27.010 1.00 96.62 84 SER A N 1
ATOM 590 C CA . SER A 1 84 ? 25.521 -2.504 -25.871 1.00 96.62 84 SER A CA 1
ATOM 591 C C . SER A 1 84 ? 25.164 -1.838 -24.540 1.00 96.62 84 SER A C 1
ATOM 593 O O . SER A 1 84 ? 24.551 -2.461 -23.678 1.00 96.62 84 SER A O 1
ATOM 595 N N . GLU A 1 85 ? 25.488 -0.553 -24.387 1.00 97.25 85 GLU A N 1
ATOM 596 C CA . GLU A 1 85 ? 25.114 0.240 -23.210 1.00 97.25 85 GLU A CA 1
ATOM 597 C C . GLU A 1 85 ? 23.596 0.449 -23.118 1.00 97.25 85 GLU A C 1
ATOM 599 O O . GLU A 1 85 ? 23.020 0.308 -22.042 1.00 97.25 85 GLU A O 1
ATOM 604 N N . GLN A 1 86 ? 22.926 0.717 -24.244 1.00 97.00 86 GLN A N 1
ATOM 605 C CA . GLN A 1 86 ? 21.464 0.798 -24.294 1.00 97.00 86 GLN A CA 1
ATOM 606 C C . GLN A 1 86 ? 20.796 -0.533 -23.946 1.00 97.00 86 GLN A C 1
ATOM 608 O O . GLN A 1 86 ? 19.798 -0.529 -23.228 1.00 97.00 86 GLN A O 1
ATOM 613 N N . ALA A 1 87 ? 21.337 -1.658 -24.421 1.00 95.94 87 ALA A N 1
ATOM 614 C CA . ALA A 1 87 ? 20.828 -2.980 -24.070 1.00 95.94 87 ALA A CA 1
ATOM 615 C C . ALA A 1 87 ? 20.934 -3.235 -22.557 1.00 95.94 87 ALA A C 1
ATOM 617 O O . ALA A 1 87 ? 19.952 -3.642 -21.943 1.00 95.94 87 ALA A O 1
ATOM 618 N N . ALA A 1 88 ? 22.075 -2.908 -21.942 1.00 95.88 88 ALA A N 1
ATOM 619 C CA . ALA A 1 88 ? 22.258 -3.042 -20.497 1.00 95.88 88 ALA A CA 1
ATOM 620 C C . ALA A 1 88 ? 21.293 -2.146 -19.696 1.00 95.88 88 ALA A C 1
ATOM 622 O O . ALA A 1 88 ? 20.678 -2.602 -18.734 1.00 95.88 88 ALA A O 1
ATOM 623 N N . ALA A 1 89 ? 21.102 -0.891 -20.117 1.00 95.81 89 ALA A N 1
ATOM 624 C CA . ALA A 1 89 ? 20.149 0.017 -19.478 1.00 95.81 89 ALA A CA 1
ATOM 625 C C . ALA A 1 89 ? 18.694 -0.474 -19.606 1.00 95.81 89 ALA A C 1
ATOM 627 O O . ALA A 1 89 ? 17.898 -0.304 -18.683 1.00 95.81 89 ALA A O 1
ATOM 628 N N . ALA A 1 90 ? 18.342 -1.098 -20.735 1.00 93.75 90 ALA A N 1
ATOM 629 C CA . ALA A 1 90 ? 17.029 -1.704 -20.933 1.00 93.75 90 ALA A CA 1
ATOM 630 C C . ALA A 1 90 ? 16.816 -2.935 -20.033 1.00 93.75 90 ALA A C 1
ATOM 632 O O . ALA A 1 90 ? 15.738 -3.079 -19.459 1.00 93.75 90 ALA A O 1
ATOM 633 N N . GLU A 1 91 ? 17.834 -3.786 -19.852 1.00 91.94 91 GLU A N 1
ATOM 634 C CA . GLU A 1 91 ? 17.779 -4.914 -18.908 1.00 91.94 91 GLU A CA 1
ATOM 635 C C . GLU A 1 91 ? 17.586 -4.438 -17.459 1.00 91.94 91 GLU A C 1
ATOM 637 O O . GLU A 1 91 ? 16.731 -4.962 -16.744 1.00 91.94 91 GLU A O 1
ATOM 642 N N . GLU A 1 92 ? 18.317 -3.405 -17.031 1.00 94.31 92 GLU A N 1
ATOM 643 C CA . GLU A 1 92 ? 18.172 -2.822 -15.689 1.00 94.31 92 GLU A CA 1
ATOM 644 C C . GLU A 1 92 ? 16.781 -2.202 -15.477 1.00 94.31 92 GLU A C 1
ATOM 646 O O . GLU A 1 92 ? 16.155 -2.387 -14.426 1.00 94.31 92 GLU A O 1
ATOM 651 N N . ALA A 1 93 ? 16.258 -1.507 -16.493 1.00 91.50 93 ALA A N 1
ATOM 652 C CA . ALA A 1 93 ? 14.910 -0.954 -16.465 1.00 91.50 93 ALA A CA 1
ATOM 653 C C . ALA A 1 93 ? 13.847 -2.061 -16.377 1.00 91.50 93 ALA A C 1
ATOM 655 O O . ALA A 1 93 ? 12.918 -1.942 -15.579 1.00 91.50 93 ALA A O 1
ATOM 656 N N . SER A 1 94 ? 13.996 -3.150 -17.138 1.00 91.38 94 SER A N 1
ATOM 657 C CA . SER A 1 94 ? 13.081 -4.298 -17.087 1.00 91.38 94 SER A CA 1
ATOM 658 C C . SER A 1 94 ? 13.111 -4.977 -15.715 1.00 91.38 94 SER A C 1
ATOM 660 O O . SER A 1 94 ? 12.056 -5.163 -15.110 1.00 91.38 94 SER A O 1
ATOM 662 N N . SER A 1 95 ? 14.300 -5.221 -15.148 1.00 92.56 95 SER A N 1
ATOM 663 C CA . SER A 1 95 ? 14.438 -5.749 -13.781 1.00 92.56 95 SER A CA 1
ATOM 664 C C . SER A 1 95 ? 13.759 -4.845 -12.747 1.00 92.56 95 SER A C 1
ATOM 666 O O . SER A 1 95 ? 13.079 -5.325 -11.839 1.00 92.56 95 SER A O 1
ATOM 668 N N . SER A 1 96 ? 13.910 -3.525 -12.885 1.00 94.19 96 SER A N 1
ATOM 669 C CA . SER A 1 96 ? 13.265 -2.556 -11.993 1.00 94.19 96 SER A CA 1
ATOM 670 C C . SER A 1 96 ? 11.736 -2.585 -12.126 1.00 94.19 96 SER A C 1
ATOM 672 O O . SER A 1 96 ? 11.023 -2.413 -11.137 1.00 94.19 96 SER A O 1
ATOM 674 N N . MET A 1 97 ? 11.214 -2.827 -13.333 1.00 92.69 97 MET A N 1
ATOM 675 C CA . MET A 1 97 ? 9.776 -2.975 -13.582 1.00 92.69 97 MET A CA 1
ATOM 676 C C . MET A 1 97 ? 9.212 -4.272 -12.993 1.00 92.69 97 MET A C 1
ATOM 678 O O . MET A 1 97 ? 8.103 -4.257 -12.457 1.00 92.69 97 MET A O 1
ATOM 682 N N . GLU A 1 98 ? 9.965 -5.375 -13.022 1.00 89.69 98 GLU A N 1
ATOM 683 C CA . GLU A 1 98 ? 9.570 -6.621 -12.352 1.00 89.69 98 GLU A CA 1
ATOM 684 C C . GLU A 1 98 ? 9.466 -6.437 -10.832 1.00 89.69 98 GLU A C 1
ATOM 686 O O . GLU A 1 98 ? 8.457 -6.809 -10.224 1.00 89.69 98 GLU A O 1
ATOM 691 N N . GLU A 1 99 ? 10.464 -5.797 -10.216 1.00 94.19 99 GLU A N 1
ATOM 692 C CA . GLU A 1 99 ? 10.430 -5.467 -8.788 1.00 94.19 99 GLU A CA 1
ATOM 693 C C . GLU A 1 99 ? 9.265 -4.518 -8.459 1.00 94.19 99 GLU A C 1
ATOM 695 O O . GLU A 1 99 ? 8.560 -4.692 -7.459 1.00 94.19 99 GLU A O 1
ATOM 700 N N . MET A 1 100 ? 9.001 -3.537 -9.326 1.00 94.06 100 MET A N 1
ATOM 701 C CA . MET A 1 100 ? 7.869 -2.626 -9.178 1.00 94.06 100 MET A CA 1
ATOM 702 C C . MET A 1 100 ? 6.526 -3.365 -9.228 1.00 94.06 100 MET A C 1
ATOM 704 O O . MET A 1 100 ? 5.688 -3.133 -8.356 1.00 94.06 100 MET A O 1
ATOM 708 N N . SER A 1 101 ? 6.320 -4.279 -10.182 1.00 92.62 101 SER A N 1
ATOM 709 C CA . SER A 1 101 ? 5.094 -5.090 -10.263 1.00 92.62 101 SER A CA 1
ATOM 710 C C . SER A 1 101 ? 4.904 -5.950 -9.007 1.00 92.62 101 SER A C 1
ATOM 712 O O . SER A 1 101 ? 3.810 -5.981 -8.436 1.00 92.62 101 SER A O 1
ATOM 714 N N . ALA A 1 102 ? 5.974 -6.565 -8.491 1.00 94.19 102 ALA A N 1
ATOM 715 C CA . ALA A 1 102 ? 5.916 -7.318 -7.238 1.00 94.19 102 ALA A CA 1
ATOM 716 C C . ALA A 1 102 ? 5.462 -6.439 -6.055 1.00 94.19 102 ALA A C 1
ATOM 718 O O . ALA A 1 102 ? 4.563 -6.825 -5.299 1.00 94.19 102 ALA A O 1
ATOM 719 N N . ASN A 1 103 ? 6.018 -5.230 -5.935 1.00 96.06 103 ASN A N 1
ATOM 720 C CA . ASN A 1 103 ? 5.645 -4.267 -4.897 1.00 96.06 103 ASN A CA 1
ATOM 721 C C . ASN A 1 103 ? 4.198 -3.770 -5.044 1.00 96.06 103 ASN A C 1
ATOM 723 O O . ASN A 1 103 ? 3.474 -3.659 -4.053 1.00 96.06 103 ASN A O 1
ATOM 727 N N . ILE A 1 104 ? 3.743 -3.505 -6.271 1.00 95.94 104 ILE A N 1
ATOM 728 C CA . ILE A 1 104 ? 2.358 -3.105 -6.549 1.00 95.94 104 ILE A CA 1
ATOM 729 C C . ILE A 1 104 ? 1.386 -4.207 -6.114 1.00 95.94 104 ILE A C 1
ATOM 731 O O . ILE A 1 104 ? 0.382 -3.934 -5.449 1.00 95.94 104 ILE A O 1
ATOM 735 N N . LYS A 1 105 ? 1.699 -5.466 -6.432 1.00 92.25 105 LYS A N 1
ATOM 736 C CA . LYS A 1 105 ? 0.885 -6.616 -6.035 1.00 92.25 105 LYS A CA 1
ATOM 737 C C . LYS A 1 105 ? 0.821 -6.776 -4.518 1.00 92.25 105 LYS A C 1
ATOM 739 O O . LYS A 1 105 ? -0.262 -6.971 -3.967 1.00 92.25 105 LYS A O 1
ATOM 744 N N . GLN A 1 106 ? 1.955 -6.616 -3.837 1.00 96.00 106 GLN A N 1
ATOM 745 C CA . GLN A 1 106 ? 2.007 -6.620 -2.377 1.00 96.00 106 GLN A CA 1
ATOM 746 C C . GLN A 1 106 ? 1.173 -5.479 -1.771 1.00 96.00 106 GLN A C 1
ATOM 748 O O . GLN A 1 106 ? 0.441 -5.702 -0.807 1.00 96.00 106 GLN A O 1
ATOM 753 N N . ASN A 1 107 ? 1.217 -4.274 -2.348 1.00 95.81 107 ASN A N 1
ATOM 754 C CA . ASN A 1 107 ? 0.378 -3.153 -1.919 1.00 95.81 107 ASN A CA 1
ATOM 755 C C . ASN A 1 107 ? -1.117 -3.455 -2.086 1.00 95.81 107 ASN A C 1
ATOM 757 O O . ASN A 1 107 ? -1.897 -3.183 -1.173 1.00 95.81 107 ASN A O 1
ATOM 761 N N . ALA A 1 108 ? -1.518 -4.070 -3.201 1.00 93.31 108 ALA A N 1
ATOM 762 C CA . ALA A 1 108 ? -2.905 -4.464 -3.434 1.00 93.31 108 ALA A CA 1
ATOM 763 C C . ALA A 1 108 ? -3.405 -5.493 -2.402 1.00 93.31 108 ALA A C 1
ATOM 765 O O . ALA A 1 108 ? -4.547 -5.400 -1.938 1.00 93.31 108 ALA A O 1
ATOM 766 N N . ASP A 1 109 ? -2.561 -6.456 -2.024 1.00 94.06 109 ASP A N 1
ATOM 767 C CA . ASP A 1 109 ? -2.887 -7.458 -1.004 1.00 94.06 109 ASP A CA 1
ATOM 768 C C . ASP A 1 109 ? -2.940 -6.847 0.405 1.00 94.06 109 ASP A C 1
ATOM 770 O O . ASP A 1 109 ? -3.897 -7.092 1.148 1.00 94.06 109 ASP A O 1
ATOM 774 N N . ASN A 1 110 ? -1.985 -5.976 0.748 1.00 96.25 110 ASN A N 1
ATOM 775 C CA . ASN A 1 110 ? -1.989 -5.217 2.001 1.00 96.25 110 ASN A CA 1
ATOM 776 C C . ASN A 1 110 ? -3.237 -4.335 2.128 1.00 96.25 110 ASN A C 1
ATOM 778 O O . ASN A 1 110 ? -3.841 -4.269 3.202 1.00 96.25 110 ASN A O 1
ATOM 782 N N . ALA A 1 111 ? -3.657 -3.691 1.036 1.00 96.81 111 ALA A N 1
ATOM 783 C CA . ALA A 1 111 ? -4.888 -2.915 0.992 1.00 96.81 111 ALA A CA 1
ATOM 784 C C . ALA A 1 111 ? -6.100 -3.811 1.296 1.00 96.81 111 ALA A C 1
ATOM 786 O O . ALA A 1 111 ? -6.827 -3.555 2.250 1.00 96.81 111 ALA A O 1
ATOM 787 N N . LYS A 1 112 ? -6.266 -4.946 0.605 1.00 93.44 112 LYS A N 1
ATOM 788 C CA . LYS A 1 112 ? -7.369 -5.888 0.892 1.00 93.44 112 LYS A CA 1
ATOM 789 C C . LYS A 1 112 ? -7.376 -6.397 2.334 1.00 93.44 112 LYS A C 1
ATOM 791 O O . LYS A 1 112 ? -8.440 -6.603 2.918 1.00 93.44 112 LYS A O 1
ATOM 796 N N . GLN A 1 113 ? -6.208 -6.658 2.916 1.00 96.38 113 GLN A N 1
ATOM 797 C CA . GLN A 1 113 ? -6.125 -7.077 4.313 1.00 96.38 113 GLN A CA 1
ATOM 798 C C . GLN A 1 113 ? -6.535 -5.942 5.259 1.00 96.38 113 GLN A C 1
ATOM 800 O O . GLN A 1 113 ? -7.294 -6.175 6.200 1.00 96.38 113 GLN A O 1
ATOM 805 N N . THR A 1 114 ? -6.077 -4.722 4.987 1.00 96.62 114 THR A N 1
ATOM 806 C CA . THR A 1 114 ? -6.407 -3.527 5.774 1.00 96.62 114 THR A CA 1
ATOM 807 C C . THR A 1 114 ? -7.898 -3.207 5.700 1.00 96.62 114 THR A C 1
ATOM 809 O O . THR A 1 114 ? -8.505 -2.922 6.727 1.00 96.62 114 THR A O 1
ATOM 812 N N . GLU A 1 115 ? -8.519 -3.349 4.528 1.00 94.12 115 GLU A N 1
ATOM 813 C CA . GLU A 1 115 ? -9.965 -3.196 4.334 1.00 94.12 115 GLU A CA 1
ATOM 814 C C . GLU A 1 115 ? -10.743 -4.165 5.233 1.00 94.12 115 GLU A C 1
ATOM 816 O O . GLU A 1 115 ? -11.621 -3.750 5.988 1.00 94.12 115 GLU A O 1
ATOM 821 N N . LYS A 1 116 ? -10.378 -5.455 5.223 1.00 94.69 116 LYS 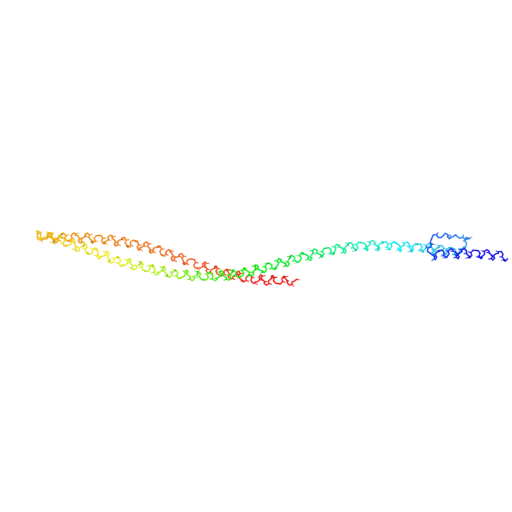A N 1
ATOM 822 C CA . LYS A 1 116 ? -11.007 -6.466 6.090 1.00 94.69 116 LYS A CA 1
ATOM 823 C C . LYS A 1 116 ? -10.869 -6.120 7.569 1.00 94.69 116 LYS A C 1
ATOM 825 O O . LYS A 1 116 ? -11.817 -6.312 8.329 1.00 94.69 116 LYS A O 1
ATOM 830 N N . ILE A 1 117 ? -9.699 -5.632 7.981 1.00 96.62 117 ILE A N 1
ATOM 831 C CA . ILE A 1 117 ? -9.458 -5.201 9.361 1.00 96.62 117 ILE A CA 1
ATOM 832 C C . ILE A 1 117 ? -10.327 -3.987 9.696 1.00 96.62 117 ILE A C 1
ATOM 834 O O . ILE A 1 117 ? -10.936 -3.974 10.758 1.00 96.62 117 ILE A O 1
ATOM 838 N N . ALA A 1 118 ? -10.427 -2.996 8.810 1.00 96.44 118 ALA A N 1
ATOM 839 C CA . ALA A 1 118 ? -11.253 -1.811 9.021 1.00 96.44 118 ALA A CA 1
ATOM 840 C C . ALA A 1 118 ? -12.742 -2.174 9.148 1.00 96.44 118 ALA A C 1
ATOM 842 O O . ALA A 1 118 ? -13.386 -1.764 10.109 1.00 96.44 118 ALA A O 1
ATOM 843 N N . VAL A 1 119 ? -13.271 -3.016 8.252 1.00 94.12 119 VAL A N 1
ATOM 844 C CA . VAL A 1 119 ? -14.661 -3.500 8.327 1.00 94.12 119 VAL A CA 1
ATOM 845 C C . VAL A 1 119 ? -14.912 -4.232 9.645 1.00 94.12 119 VAL A C 1
ATOM 847 O O . VAL A 1 119 ? -15.869 -3.916 10.349 1.00 94.12 119 VAL A O 1
ATOM 850 N N . LYS A 1 120 ? -14.016 -5.149 10.030 1.00 95.81 120 LYS A N 1
ATOM 851 C CA . LYS A 1 120 ? -14.131 -5.858 11.308 1.00 95.81 120 LYS A CA 1
ATOM 852 C C . LYS A 1 120 ? -14.078 -4.898 12.503 1.00 95.81 120 LYS A C 1
ATOM 854 O O . LYS A 1 120 ? -14.904 -5.005 13.398 1.00 95.81 120 LYS A O 1
ATOM 859 N N . SER A 1 121 ? -13.151 -3.942 12.509 1.00 96.56 121 SER A N 1
ATOM 860 C CA . SER A 1 121 ? -13.041 -2.933 13.569 1.00 96.56 121 SER A CA 1
ATOM 861 C C . SER A 1 121 ? -14.298 -2.068 13.676 1.00 96.56 121 SER A C 1
ATOM 863 O O . SER A 1 121 ? -14.680 -1.689 14.780 1.00 96.56 121 SER A O 1
ATOM 865 N N . ALA A 1 122 ? -14.962 -1.765 12.555 1.00 94.44 122 ALA A N 1
ATOM 866 C CA . ALA A 1 122 ? -16.235 -1.049 12.561 1.00 94.44 122 ALA A CA 1
ATOM 867 C C . ALA A 1 122 ? -17.350 -1.890 13.206 1.00 94.44 122 ALA A C 1
ATOM 869 O O . ALA A 1 122 ? -18.127 -1.370 14.009 1.00 94.44 122 ALA A O 1
ATOM 870 N N . ASP A 1 123 ? -17.409 -3.187 12.898 1.00 94.56 123 ASP A N 1
ATOM 871 C CA . ASP A 1 123 ? -18.361 -4.111 13.519 1.00 94.56 123 ASP A CA 1
ATOM 872 C C . ASP A 1 123 ? -18.100 -4.273 15.026 1.00 94.56 123 ASP A C 1
ATOM 874 O O . ASP A 1 123 ? -19.030 -4.125 15.824 1.00 94.56 123 ASP A O 1
ATOM 878 N N . ASP A 1 124 ? -16.840 -4.467 15.427 1.00 95.38 124 ASP A N 1
ATOM 879 C CA . ASP A 1 124 ? -16.423 -4.572 16.830 1.00 95.38 124 ASP A CA 1
ATOM 880 C C . ASP A 1 124 ? -16.749 -3.273 17.600 1.00 95.38 124 ASP A C 1
ATOM 882 O O . ASP A 1 124 ? -17.291 -3.310 18.708 1.00 95.38 124 ASP A O 1
ATOM 886 N N . ALA A 1 125 ? -16.502 -2.099 17.004 1.00 95.31 125 ALA A N 1
ATOM 887 C CA . ALA A 1 125 ? -16.853 -0.804 17.596 1.00 95.31 125 ALA A CA 1
ATOM 888 C C . ALA A 1 125 ? -18.374 -0.625 17.743 1.00 95.31 125 ALA A C 1
ATOM 890 O O . ALA A 1 125 ? -18.848 -0.091 18.750 1.00 95.31 125 ALA A O 1
ATOM 891 N N . LYS A 1 126 ? -19.157 -1.101 16.768 1.00 94.19 126 LYS A N 1
ATOM 892 C CA . LYS A 1 126 ? -20.624 -1.081 16.815 1.00 94.19 126 LYS A CA 1
ATOM 893 C C . LYS A 1 126 ? -21.168 -2.002 17.906 1.00 94.19 126 LYS A C 1
ATOM 895 O O . LYS A 1 126 ? -22.122 -1.632 18.592 1.00 94.19 126 LYS A O 1
ATOM 900 N N . GLU A 1 127 ? -20.589 -3.186 18.079 1.00 95.50 127 GLU A N 1
ATOM 901 C CA . GLU A 1 127 ? -20.936 -4.092 19.176 1.00 95.50 127 GLU A CA 1
ATOM 902 C C . GLU A 1 127 ? -20.551 -3.497 20.537 1.00 95.50 127 GLU A C 1
ATOM 904 O O . GLU A 1 127 ? -21.388 -3.449 21.443 1.00 95.50 127 GLU A O 1
ATOM 909 N N . GLY A 1 128 ? -19.350 -2.923 20.651 1.00 95.81 128 GLY A N 1
ATOM 910 C CA . GLY A 1 128 ? -18.911 -2.181 21.834 1.00 95.81 128 GLY A CA 1
ATOM 911 C C . GLY A 1 128 ? -19.859 -1.031 22.187 1.00 95.81 128 GLY A C 1
ATOM 912 O O . GLY A 1 128 ? -20.236 -0.871 23.347 1.00 95.81 128 GLY A O 1
ATOM 913 N N . GLY A 1 129 ? -20.339 -0.287 21.186 1.00 95.31 129 GLY A N 1
ATOM 914 C CA . GLY A 1 129 ? -21.319 0.783 21.376 1.00 95.31 129 GLY A CA 1
ATOM 915 C C . GLY A 1 129 ? -22.643 0.281 21.958 1.00 95.31 129 GLY A C 1
ATOM 916 O O . GLY A 1 129 ? -23.200 0.912 22.857 1.00 95.31 129 GLY A O 1
ATOM 917 N N . LYS A 1 130 ? -23.123 -0.893 21.520 1.00 95.38 130 LYS A N 1
ATOM 918 C CA . LYS A 1 130 ? -24.318 -1.533 22.100 1.00 95.38 130 LYS A CA 1
ATOM 919 C C . LYS A 1 130 ? -24.094 -1.953 23.553 1.00 95.38 130 LYS A C 1
ATOM 921 O O . LYS A 1 130 ? -24.978 -1.740 24.380 1.00 95.38 130 LYS A O 1
ATOM 926 N N . ALA A 1 131 ? -22.934 -2.526 23.874 1.00 96.38 131 ALA A N 1
ATOM 927 C CA . ALA A 1 131 ? -22.599 -2.935 25.239 1.00 96.38 131 ALA A CA 1
ATOM 928 C C . ALA A 1 131 ? -22.518 -1.732 26.195 1.00 96.38 131 ALA A C 1
ATOM 930 O O . ALA A 1 131 ? -23.034 -1.783 27.315 1.00 96.38 131 ALA A O 1
ATOM 931 N N . VAL A 1 132 ? -21.944 -0.616 25.735 1.00 96.75 132 VAL A N 1
ATOM 932 C CA . VAL A 1 132 ? -21.922 0.641 26.492 1.00 96.75 132 VAL A CA 1
ATOM 933 C 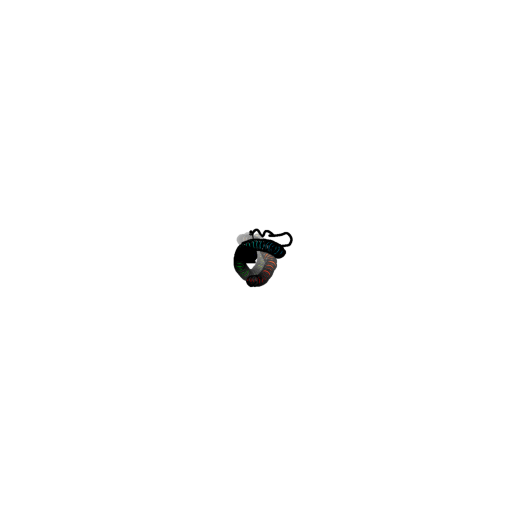C . VAL A 1 132 ? -23.339 1.182 26.691 1.00 96.75 132 VAL A C 1
ATOM 935 O O . VAL A 1 132 ? -23.698 1.531 27.813 1.00 96.75 132 VAL A O 1
ATOM 938 N N . ALA A 1 133 ? -24.181 1.183 25.652 1.00 94.94 133 ALA A N 1
ATOM 939 C CA . ALA A 1 133 ? -25.575 1.618 25.767 1.00 94.94 133 ALA A CA 1
ATOM 940 C C . ALA A 1 133 ? -26.378 0.768 26.772 1.00 94.94 133 ALA A C 1
ATOM 942 O O . ALA A 1 133 ? -27.121 1.309 27.590 1.00 94.94 133 ALA A O 1
ATOM 943 N N . ALA A 1 134 ? -26.183 -0.555 26.766 1.00 96.00 134 ALA A N 1
ATOM 944 C CA . ALA A 1 134 ? -26.780 -1.452 27.755 1.00 96.00 134 ALA A CA 1
ATOM 945 C C . ALA A 1 134 ? -26.284 -1.153 29.182 1.00 96.00 134 ALA A C 1
ATOM 947 O O . ALA A 1 134 ? -27.071 -1.171 30.126 1.00 96.00 134 ALA A O 1
ATOM 948 N N . THR A 1 135 ? -25.000 -0.821 29.337 1.00 95.44 135 THR A N 1
ATOM 949 C CA . THR A 1 135 ? -24.413 -0.432 30.630 1.00 95.44 135 THR A CA 1
ATOM 950 C C . THR A 1 135 ? -25.007 0.876 31.154 1.00 95.44 135 THR A C 1
ATOM 952 O O . THR A 1 135 ? -25.350 0.960 32.331 1.00 95.44 135 THR A O 1
ATOM 955 N N . VAL A 1 136 ? -25.194 1.877 30.285 1.00 95.81 136 VAL A N 1
ATOM 956 C CA . VAL A 1 136 ? -25.871 3.138 30.639 1.00 95.81 136 VAL A CA 1
ATOM 957 C C . VAL A 1 136 ? -27.284 2.864 31.149 1.00 95.81 136 VAL A C 1
ATOM 959 O O . VAL A 1 136 ? -27.672 3.412 32.179 1.00 95.81 136 VAL A O 1
ATOM 962 N N . GLN A 1 137 ? -28.042 1.999 30.467 1.00 96.12 137 GLN A N 1
ATOM 963 C CA . GLN A 1 137 ? -29.390 1.641 30.906 1.00 96.12 137 GLN A CA 1
ATOM 964 C C . GLN A 1 137 ? -29.373 0.947 32.273 1.00 96.12 137 GLN A C 1
ATOM 966 O O . GLN A 1 137 ? -30.113 1.347 33.165 1.00 96.12 137 GLN A O 1
ATOM 971 N N . ALA A 1 138 ? -28.485 -0.031 32.473 1.00 96.38 138 ALA A N 1
ATOM 972 C CA . ALA A 1 138 ? -28.366 -0.732 33.749 1.00 96.38 138 ALA A CA 1
ATOM 973 C C . ALA A 1 138 ? -28.003 0.214 34.908 1.00 96.38 138 ALA A C 1
ATOM 975 O O . ALA A 1 138 ? -28.549 0.083 36.000 1.00 96.38 138 ALA A O 1
ATOM 976 N N . MET A 1 139 ? -27.121 1.192 34.682 1.00 95.06 139 MET A N 1
ATOM 977 C CA . MET A 1 139 ? -26.765 2.187 35.701 1.00 95.06 139 MET A CA 1
ATOM 978 C C . MET A 1 139 ? -27.919 3.144 36.023 1.00 95.06 139 MET A C 1
ATOM 980 O O . MET A 1 139 ? -28.098 3.503 37.186 1.00 95.06 139 MET A O 1
ATOM 984 N N . LYS A 1 140 ? -28.731 3.520 35.025 1.00 94.38 140 LYS A N 1
ATOM 985 C CA . LYS A 1 140 ? -29.965 4.298 35.241 1.00 94.38 140 LYS A CA 1
ATOM 986 C C . LYS A 1 140 ? -30.969 3.506 36.081 1.00 94.38 140 LYS A C 1
ATOM 988 O O . LYS A 1 140 ? -31.469 4.023 37.075 1.00 94.38 140 LYS A O 1
ATOM 993 N N . ASP A 1 141 ? -31.159 2.226 35.768 1.00 96.19 141 ASP A N 1
ATOM 994 C CA . ASP A 1 141 ? -32.031 1.343 36.547 1.00 96.19 141 ASP A CA 1
ATOM 995 C C . ASP A 1 141 ? -31.530 1.184 37.998 1.00 96.19 141 ASP A C 1
ATOM 997 O O . ASP A 1 141 ? -32.331 1.168 38.934 1.00 96.19 141 ASP A O 1
ATOM 1001 N N . ILE A 1 142 ? -30.209 1.090 38.212 1.00 95.06 142 ILE A N 1
ATOM 1002 C CA . ILE A 1 142 ? -29.610 1.066 39.557 1.00 95.06 142 ILE A CA 1
ATOM 1003 C C . ILE A 1 142 ? -29.924 2.365 40.302 1.00 95.06 142 ILE A C 1
ATOM 1005 O O . ILE A 1 142 ? -30.412 2.295 41.430 1.00 95.06 142 ILE A O 1
ATOM 1009 N N . ALA A 1 143 ? -29.699 3.528 39.688 1.00 93.81 143 ALA A N 1
ATOM 1010 C CA . ALA A 1 143 ? -29.989 4.821 40.306 1.00 93.81 143 ALA A CA 1
ATOM 1011 C C . ALA A 1 143 ? -31.467 4.935 40.729 1.00 93.81 143 ALA A C 1
ATOM 1013 O O . ALA A 1 143 ? -31.756 5.327 41.862 1.00 93.81 143 ALA A O 1
ATOM 1014 N N . ASP A 1 144 ? -32.396 4.482 39.881 1.00 95.06 144 ASP A N 1
ATOM 1015 C CA . ASP A 1 144 ? -33.829 4.449 40.193 1.00 95.06 144 ASP A CA 1
ATOM 1016 C C . ASP A 1 144 ? -34.139 3.539 41.396 1.00 95.06 144 ASP A C 1
ATOM 1018 O O . ASP A 1 144 ? -34.899 3.910 42.295 1.00 95.06 144 ASP A O 1
ATOM 1022 N N . LYS A 1 145 ? -33.534 2.343 41.465 1.00 96.50 145 LYS A N 1
ATOM 1023 C CA . LYS A 1 145 ? -33.710 1.436 42.616 1.00 96.50 145 LYS A CA 1
ATOM 1024 C C . LYS A 1 145 ? -33.119 2.007 43.901 1.00 96.50 145 LYS A C 1
ATOM 1026 O O . LYS A 1 145 ? -33.703 1.820 44.968 1.00 96.50 145 LYS A O 1
ATOM 1031 N N . ILE A 1 146 ? -31.990 2.699 43.811 1.00 96.38 146 ILE A N 1
ATOM 1032 C CA . ILE A 1 146 ? -31.341 3.339 44.955 1.00 96.38 146 ILE A CA 1
ATOM 1033 C C . ILE A 1 146 ? -32.173 4.514 45.474 1.00 96.38 146 ILE A C 1
ATOM 1035 O O . ILE A 1 146 ? -32.314 4.646 46.687 1.00 96.38 146 ILE A O 1
ATOM 1039 N N . SER A 1 147 ? -32.816 5.286 44.593 1.00 95.38 147 SER A N 1
ATOM 1040 C CA . SER A 1 147 ? -33.750 6.347 44.993 1.00 95.38 147 SER A CA 1
ATOM 1041 C C . SER A 1 147 ? -34.910 5.807 45.845 1.00 95.38 147 SER A C 1
ATOM 1043 O O . SER A 1 147 ? -35.250 6.383 46.880 1.00 95.38 147 SER A O 1
ATOM 1045 N N . ILE A 1 148 ? -35.454 4.636 45.490 1.00 96.81 148 ILE A N 1
ATOM 1046 C CA . ILE A 1 148 ? -36.480 3.954 46.298 1.00 96.81 148 ILE A CA 1
ATOM 1047 C C . ILE A 1 148 ? -35.916 3.537 47.667 1.00 96.81 148 ILE A C 1
ATOM 1049 O O . ILE A 1 148 ? -36.592 3.681 48.686 1.00 96.81 148 ILE A O 1
ATOM 1053 N N . ILE A 1 149 ? -34.682 3.027 47.723 1.00 96.31 149 ILE A N 1
ATOM 1054 C CA . ILE A 1 149 ? -34.030 2.648 48.989 1.00 96.31 149 ILE A CA 1
ATOM 1055 C C . ILE A 1 149 ? -33.811 3.875 49.881 1.00 96.31 149 ILE A C 1
ATOM 1057 O O . ILE A 1 149 ? -34.032 3.795 51.090 1.00 96.31 149 ILE A O 1
ATOM 1061 N N . GLU A 1 150 ? -33.431 5.011 49.301 1.00 95.50 150 GLU A N 1
ATOM 1062 C CA . GLU A 1 150 ? -33.290 6.274 50.021 1.00 95.50 150 GLU A CA 1
ATOM 1063 C C . GLU A 1 150 ? -34.634 6.730 50.615 1.00 95.50 150 GLU A C 1
ATOM 1065 O O . GLU A 1 150 ? -34.705 7.121 51.786 1.00 95.50 150 GLU A O 1
ATOM 1070 N N . GLU A 1 151 ? -35.729 6.589 49.860 1.00 96.06 151 GLU A N 1
ATOM 1071 C CA . GLU A 1 151 ? -37.076 6.863 50.357 1.00 96.06 151 GLU A CA 1
ATOM 1072 C C . GLU A 1 151 ? -37.469 5.923 51.509 1.00 96.06 151 GLU A C 1
ATOM 1074 O O . GLU A 1 151 ? -37.966 6.392 52.539 1.00 96.06 151 GLU A O 1
ATOM 1079 N N . ILE A 1 152 ? -37.204 4.618 51.384 1.00 96.62 152 ILE A N 1
ATOM 1080 C CA . ILE A 1 152 ? -37.463 3.625 52.440 1.00 96.62 152 ILE A CA 1
ATOM 1081 C C . ILE A 1 152 ? -36.656 3.954 53.701 1.00 96.62 152 ILE A C 1
ATOM 1083 O O . ILE A 1 152 ? -37.197 3.910 54.811 1.00 96.62 152 ILE A O 1
ATOM 1087 N N . ALA A 1 153 ? -35.378 4.312 53.560 1.00 97.06 153 ALA A N 1
ATOM 1088 C CA . ALA A 1 153 ? -34.525 4.703 54.678 1.00 97.06 153 ALA A CA 1
ATOM 1089 C C . ALA A 1 153 ? -35.082 5.951 55.380 1.00 97.06 153 ALA A C 1
ATOM 1091 O O . ALA A 1 153 ? -35.205 5.970 56.607 1.00 97.06 153 ALA A O 1
ATOM 1092 N N . ARG A 1 154 ? -35.534 6.953 54.616 1.00 95.88 154 ARG A N 1
ATOM 1093 C CA . ARG A 1 154 ? -36.178 8.159 55.154 1.00 95.88 154 ARG A CA 1
ATOM 1094 C C . ARG A 1 154 ? -37.481 7.840 55.892 1.00 95.88 154 ARG A C 1
ATOM 1096 O O . ARG A 1 154 ? -37.697 8.344 56.994 1.00 95.88 154 ARG A O 1
ATOM 1103 N N . GLN A 1 155 ? -38.340 6.993 55.326 1.00 96.94 155 GLN A N 1
ATOM 1104 C CA . GLN A 1 155 ? -39.576 6.546 55.981 1.00 96.94 155 GLN A CA 1
ATOM 1105 C C . GLN A 1 155 ? -39.281 5.773 57.275 1.00 96.94 155 GLN A C 1
ATOM 1107 O O . GLN A 1 155 ? -39.918 6.016 58.300 1.00 96.94 155 GLN A O 1
ATOM 1112 N N . THR A 1 156 ? -38.271 4.901 57.258 1.00 96.94 156 THR A N 1
ATOM 1113 C CA . THR A 1 156 ? -37.822 4.132 58.431 1.00 96.94 156 THR A CA 1
ATOM 1114 C C . THR A 1 156 ? -37.288 5.054 59.525 1.00 96.94 156 THR A C 1
ATOM 1116 O O . THR A 1 156 ? -37.627 4.881 60.694 1.00 96.94 156 THR A O 1
ATOM 1119 N N . ASN A 1 157 ? -36.520 6.081 59.153 1.00 95.31 157 ASN A N 1
ATOM 1120 C CA . ASN A 1 157 ? -36.029 7.104 60.073 1.00 95.31 157 ASN A CA 1
ATOM 1121 C C . ASN A 1 157 ? -37.191 7.854 60.754 1.00 95.31 157 ASN A C 1
ATOM 1123 O O . ASN A 1 157 ? -37.201 8.023 61.973 1.00 95.31 157 ASN A O 1
ATOM 1127 N N . MET A 1 158 ? -38.222 8.227 59.986 1.00 95.38 158 MET A N 1
ATOM 1128 C CA . MET A 1 158 ? -39.427 8.876 60.521 1.00 95.38 158 MET A CA 1
ATOM 1129 C C . MET A 1 158 ? -40.242 7.956 61.439 1.00 95.38 158 MET A C 1
ATOM 1131 O O . MET A 1 158 ? -40.721 8.395 62.485 1.00 95.38 158 MET A O 1
ATOM 1135 N N . LEU A 1 159 ? -40.382 6.674 61.090 1.00 95.62 159 LEU A N 1
ATOM 1136 C CA . LEU A 1 159 ? -41.043 5.677 61.939 1.00 95.62 159 LEU A CA 1
ATOM 1137 C C . LEU A 1 159 ? -40.286 5.467 63.256 1.00 95.62 159 LEU A C 1
ATOM 1139 O O . LEU A 1 159 ? -40.904 5.433 64.319 1.00 95.62 159 LEU A O 1
ATOM 1143 N N . ALA A 1 160 ? -38.955 5.382 63.198 1.00 96.12 160 ALA A N 1
ATOM 1144 C CA . ALA A 1 160 ? -38.101 5.249 64.372 1.00 96.12 160 ALA A CA 1
ATOM 1145 C C . ALA A 1 160 ? -38.176 6.485 65.279 1.00 96.12 160 ALA A C 1
ATOM 1147 O O . ALA A 1 160 ? -38.244 6.352 66.500 1.00 96.12 160 ALA A O 1
ATOM 1148 N N . LEU A 1 161 ? -38.239 7.686 64.697 1.00 93.75 161 LEU A N 1
ATOM 1149 C CA . LEU A 1 161 ? -38.456 8.925 65.440 1.00 93.75 161 LEU A CA 1
ATOM 1150 C C . LEU A 1 161 ? -39.807 8.917 66.170 1.00 93.75 161 LEU A C 1
ATOM 1152 O O . LEU A 1 161 ? -39.856 9.206 67.364 1.00 93.75 161 LEU A O 1
ATOM 1156 N N . ASN A 1 162 ? -40.886 8.529 65.485 1.00 93.56 162 ASN A N 1
ATOM 1157 C CA . ASN A 1 162 ? -42.212 8.414 66.097 1.00 93.56 162 ASN A CA 1
ATOM 1158 C C . ASN A 1 162 ? -42.230 7.371 67.227 1.00 93.56 162 ASN A C 1
ATOM 1160 O O . ASN A 1 162 ? -42.789 7.628 68.292 1.00 93.56 162 ASN A O 1
ATOM 1164 N N . ALA A 1 163 ? -41.570 6.224 67.035 1.00 93.69 163 ALA A N 1
ATOM 1165 C CA . ALA A 1 163 ? -41.438 5.197 68.066 1.00 93.69 163 ALA A CA 1
ATOM 1166 C C . ALA A 1 163 ? -40.644 5.694 69.287 1.00 93.69 163 ALA A C 1
ATOM 1168 O O . ALA A 1 163 ? -41.019 5.403 70.421 1.00 93.69 163 ALA A O 1
ATOM 1169 N N . ALA A 1 164 ? -39.583 6.480 69.077 1.00 92.44 164 ALA A N 1
ATOM 1170 C CA . ALA A 1 164 ? -38.818 7.093 70.160 1.00 92.44 164 ALA A CA 1
ATOM 1171 C C . ALA A 1 164 ? -39.658 8.108 70.959 1.00 92.44 164 ALA A C 1
ATOM 1173 O O . ALA A 1 164 ? -39.572 8.138 72.188 1.00 92.44 164 ALA A O 1
ATOM 1174 N N . ILE A 1 165 ? -40.500 8.899 70.281 1.00 91.94 165 ILE A N 1
ATOM 1175 C CA . ILE A 1 165 ? -41.433 9.841 70.922 1.00 91.94 165 ILE A CA 1
ATOM 1176 C C . ILE A 1 165 ? -42.458 9.086 71.780 1.00 91.94 165 ILE A C 1
ATOM 1178 O O . ILE A 1 165 ? -42.663 9.438 72.943 1.00 91.94 165 ILE A O 1
ATOM 1182 N N . GLU A 1 166 ? -43.069 8.025 71.249 1.00 92.19 166 GLU A N 1
ATOM 1183 C CA . GLU A 1 166 ? -44.082 7.262 71.986 1.00 92.19 166 GLU A CA 1
ATOM 1184 C C . GLU A 1 166 ? -43.467 6.475 73.158 1.00 92.19 166 GLU A C 1
ATOM 1186 O O . GLU A 1 166 ? -44.047 6.401 74.242 1.00 92.19 166 GLU A O 1
ATOM 1191 N N . ALA A 1 167 ? -42.238 5.970 72.999 1.00 92.38 167 ALA A N 1
ATOM 1192 C CA . ALA A 1 167 ? -41.479 5.350 74.082 1.00 92.38 167 ALA A CA 1
ATOM 1193 C C . ALA A 1 167 ? -41.161 6.343 75.214 1.00 92.38 167 ALA A C 1
ATOM 1195 O O . ALA A 1 167 ? -41.291 5.994 76.387 1.00 92.38 167 ALA A O 1
ATOM 1196 N N . ALA A 1 168 ? -40.803 7.591 74.884 1.00 89.62 168 ALA A N 1
ATOM 1197 C CA . ALA A 1 168 ? -40.618 8.650 75.877 1.00 89.62 168 ALA A CA 1
ATOM 1198 C C . ALA A 1 168 ? -41.932 8.982 76.607 1.00 89.62 168 ALA A C 1
ATOM 1200 O O . ALA A 1 168 ? -41.934 9.214 77.817 1.00 89.62 168 ALA A O 1
ATOM 1201 N N . ARG A 1 169 ? -43.061 8.941 75.891 1.00 91.88 169 ARG A N 1
ATOM 1202 C CA . ARG A 1 169 ? -44.403 9.173 76.443 1.00 91.88 169 ARG A CA 1
ATOM 1203 C C . ARG A 1 169 ? -44.845 8.083 77.427 1.00 91.88 169 ARG A C 1
ATOM 1205 O O . ARG A 1 169 ? -45.545 8.390 78.388 1.00 91.88 169 ARG A O 1
ATOM 1212 N N . ALA A 1 170 ? -44.410 6.839 77.223 1.00 90.50 170 ALA A N 1
ATOM 1213 C CA . ALA A 1 170 ? -44.686 5.700 78.105 1.00 90.50 170 ALA A CA 1
ATOM 1214 C C . ALA A 1 170 ? -43.828 5.663 79.394 1.00 90.50 170 ALA A C 1
ATOM 1216 O O . ALA A 1 170 ? -44.017 4.781 80.237 1.00 90.50 170 ALA A O 1
ATOM 1217 N N . GLY A 1 171 ? -42.887 6.600 79.572 1.00 88.94 171 GLY A N 1
ATOM 1218 C CA . GLY A 1 171 ? -42.077 6.727 80.788 1.00 88.94 171 GLY A CA 1
ATOM 1219 C C . GLY A 1 171 ? -41.189 5.505 81.066 1.00 88.94 171 GLY A C 1
ATOM 1220 O O . GLY A 1 171 ? -40.496 5.008 80.179 1.00 88.94 171 GLY A O 1
ATOM 1221 N N . GLU A 1 172 ? -41.196 5.002 82.306 1.00 85.94 172 GLU A N 1
ATOM 1222 C CA . GLU A 1 172 ? -40.361 3.861 82.734 1.00 85.94 172 GLU A CA 1
ATOM 1223 C C . GLU A 1 172 ? -40.632 2.574 81.931 1.00 85.94 172 GLU A C 1
ATOM 1225 O O . GLU A 1 172 ? -39.705 1.807 81.670 1.00 85.94 172 GLU A O 1
ATOM 1230 N N . HIS A 1 173 ? -41.870 2.357 81.472 1.00 83.88 173 HIS A N 1
ATOM 1231 C CA . HIS A 1 173 ? -42.245 1.171 80.693 1.00 83.88 173 HIS A CA 1
ATOM 1232 C C . HIS A 1 173 ? -41.739 1.211 79.239 1.00 83.88 173 HIS A C 1
ATOM 1234 O O . HIS A 1 173 ? -41.647 0.169 78.593 1.00 83.88 173 HIS A O 1
ATOM 1240 N N . GLY A 1 174 ? -41.378 2.393 78.726 1.00 89.00 174 GLY A N 1
ATOM 1241 C CA . GLY A 1 174 ? -40.909 2.594 77.352 1.00 89.00 174 GLY A CA 1
ATOM 1242 C C . GLY A 1 174 ? -39.391 2.512 77.168 1.00 89.00 174 GLY A C 1
ATOM 1243 O O . GLY A 1 174 ? -38.923 2.508 76.030 1.00 89.00 174 GLY A O 1
ATOM 1244 N N . LYS A 1 175 ? -38.597 2.409 78.246 1.00 85.69 175 LYS A N 1
ATOM 1245 C CA . LYS A 1 175 ? -37.121 2.474 78.182 1.00 85.69 175 LYS A CA 1
ATOM 1246 C C . LYS A 1 175 ? -36.494 1.458 77.221 1.00 85.69 175 LYS A C 1
ATOM 1248 O O . LYS A 1 175 ? -35.593 1.815 76.469 1.00 85.69 175 LYS A O 1
ATOM 1253 N N . GLY A 1 176 ? -36.984 0.216 77.205 1.00 87.88 176 GLY A N 1
ATOM 1254 C CA . GLY A 1 176 ? -36.500 -0.813 76.275 1.00 87.88 176 GLY A CA 1
ATOM 1255 C C . GLY A 1 176 ? -36.829 -0.495 74.810 1.00 87.88 176 GLY A C 1
ATOM 1256 O O . GLY A 1 176 ? -35.975 -0.640 73.938 1.00 87.88 176 GLY A O 1
ATOM 1257 N N . PHE A 1 177 ? -38.035 0.018 74.547 1.00 90.62 177 PHE A N 1
ATOM 1258 C CA . PHE A 1 177 ? -38.463 0.440 73.209 1.00 90.62 177 PHE A CA 1
ATOM 1259 C C . PHE A 1 177 ? -37.689 1.663 72.702 1.00 90.62 177 PHE A C 1
ATOM 1261 O O . PHE A 1 177 ? -37.371 1.726 71.516 1.00 90.62 177 PHE A O 1
ATOM 1268 N N . ALA A 1 178 ? -37.328 2.597 73.586 1.00 91.12 178 ALA A N 1
ATOM 1269 C CA . ALA A 1 178 ? -36.541 3.775 73.227 1.00 91.12 178 ALA A CA 1
ATOM 1270 C C . ALA A 1 178 ? -35.145 3.407 72.689 1.00 91.12 178 ALA A C 1
ATOM 1272 O O . ALA A 1 178 ? -34.687 4.001 71.713 1.00 91.12 178 ALA A O 1
ATOM 1273 N N . VAL A 1 179 ? -34.488 2.400 73.280 1.00 92.62 179 VAL A N 1
ATOM 1274 C CA . VAL A 1 179 ? -33.175 1.916 72.813 1.00 92.62 179 VAL A CA 1
ATOM 1275 C C . VAL A 1 179 ? -33.287 1.296 71.421 1.00 92.62 179 VAL A C 1
ATOM 1277 O O . VAL A 1 179 ? -32.500 1.628 70.538 1.00 92.62 179 VAL A O 1
ATOM 1280 N N . VAL A 1 180 ? -34.299 0.451 71.197 1.00 95.00 180 VAL A N 1
ATOM 1281 C CA . VAL A 1 180 ? -34.540 -0.159 69.879 1.00 95.00 180 VAL A CA 1
ATOM 1282 C C . VAL A 1 180 ? -34.834 0.915 68.831 1.00 95.00 180 VAL A C 1
ATOM 1284 O O . VAL A 1 180 ? -34.246 0.888 67.754 1.00 95.00 180 VAL A O 1
ATOM 1287 N N . ALA A 1 181 ? -35.685 1.895 69.148 1.00 95.00 181 ALA A N 1
ATOM 1288 C CA . ALA A 1 181 ? -35.997 2.998 68.243 1.00 95.00 181 ALA A CA 1
ATOM 1289 C C . ALA A 1 181 ? -34.744 3.811 67.867 1.00 95.00 181 ALA A C 1
ATOM 1291 O O . ALA A 1 181 ? -34.554 4.131 66.695 1.00 95.00 181 ALA A O 1
ATOM 1292 N N . SER A 1 182 ? -33.853 4.088 68.826 1.00 94.62 182 SER A N 1
ATOM 1293 C CA . SER A 1 182 ? -32.573 4.755 68.555 1.00 94.62 182 SER A CA 1
ATOM 1294 C C . SER A 1 182 ? -31.676 3.942 67.616 1.00 94.62 182 SER A C 1
ATOM 1296 O O . SER A 1 182 ? -31.067 4.511 66.711 1.00 94.62 182 SER A O 1
ATOM 1298 N N . GLU A 1 183 ? -31.589 2.623 67.804 1.00 96.38 183 GLU A N 1
ATOM 1299 C CA . GLU A 1 183 ? -30.737 1.772 66.965 1.00 96.38 183 GLU A CA 1
ATOM 1300 C C . GLU A 1 183 ? -31.296 1.639 65.540 1.00 96.38 183 GLU A C 1
ATOM 1302 O O . GLU A 1 183 ? -30.549 1.755 64.567 1.00 96.38 183 GLU A O 1
ATOM 1307 N N . VAL A 1 184 ? -32.622 1.502 65.397 1.00 97.06 184 VAL A N 1
ATOM 1308 C CA . VAL A 1 184 ? -33.302 1.513 64.088 1.00 97.06 184 VAL A CA 1
ATOM 1309 C C . VAL A 1 184 ? -33.075 2.846 63.376 1.00 97.06 184 VAL A C 1
ATOM 1311 O O . VAL A 1 184 ? -32.777 2.860 62.183 1.00 97.06 184 VAL A O 1
ATOM 1314 N N . ARG A 1 185 ? -33.154 3.967 64.101 1.00 95.38 185 ARG A N 1
ATOM 1315 C CA . ARG A 1 185 ? -32.894 5.299 63.546 1.00 95.38 185 ARG A CA 1
ATOM 1316 C C . ARG A 1 185 ? -31.471 5.417 63.002 1.00 95.38 185 ARG A C 1
ATOM 1318 O O . ARG A 1 185 ? -31.273 5.847 61.869 1.00 95.38 185 ARG A O 1
ATOM 1325 N N . LYS A 1 186 ? -30.483 4.970 63.779 1.00 96.06 186 LYS A N 1
ATOM 1326 C CA . LYS A 1 186 ? -29.071 4.974 63.380 1.00 96.06 186 LYS A CA 1
ATOM 1327 C C . LYS A 1 186 ? -28.816 4.083 62.159 1.00 96.06 186 LYS A C 1
ATOM 1329 O O . LYS A 1 186 ? -28.040 4.452 61.280 1.00 96.06 186 LYS A O 1
ATOM 1334 N N . LEU A 1 187 ? -29.482 2.928 62.073 1.00 96.62 187 LEU A N 1
ATOM 1335 C CA . LEU A 1 187 ? -29.411 2.045 60.907 1.00 96.62 187 LEU A CA 1
ATOM 1336 C C . LEU A 1 187 ? -30.048 2.683 59.661 1.00 96.62 187 LEU A C 1
ATOM 1338 O O . LEU A 1 187 ? -29.504 2.545 58.563 1.00 96.62 187 LEU A O 1
ATOM 1342 N N . ALA A 1 188 ? -31.160 3.403 59.828 1.00 96.88 188 ALA A N 1
ATOM 1343 C CA . ALA A 1 188 ? -31.825 4.134 58.755 1.00 96.88 188 ALA A CA 1
ATOM 1344 C C . ALA A 1 188 ? -30.952 5.280 58.216 1.00 96.88 188 ALA A C 1
ATOM 1346 O O . ALA A 1 188 ? -30.743 5.352 57.008 1.00 96.88 188 ALA A O 1
ATOM 1347 N N . GLU A 1 189 ? -30.361 6.104 59.091 1.00 95.81 189 GLU A N 1
ATOM 1348 C CA . GLU A 1 189 ? -29.398 7.152 58.703 1.00 95.81 189 GLU A CA 1
ATOM 1349 C C . GLU A 1 189 ? -28.193 6.550 57.955 1.00 95.81 189 GLU A C 1
ATOM 1351 O O . GLU A 1 189 ? -27.791 7.041 56.900 1.00 95.81 189 GLU A O 1
ATOM 1356 N N . ARG A 1 190 ? -27.651 5.423 58.439 1.00 96.88 190 ARG A N 1
ATOM 1357 C CA . ARG A 1 190 ? -26.530 4.739 57.775 1.00 96.88 190 ARG A CA 1
ATOM 1358 C C . ARG A 1 190 ? -26.908 4.179 56.400 1.00 96.88 190 ARG A C 1
ATOM 1360 O O . ARG A 1 190 ? -26.092 4.229 55.484 1.00 96.88 190 ARG A O 1
ATOM 1367 N N . SER A 1 191 ? -28.129 3.661 56.257 1.00 97.06 191 SER A N 1
ATOM 1368 C CA . SER A 1 191 ? -28.655 3.165 54.977 1.00 97.06 191 SER A CA 1
ATOM 1369 C C . SER A 1 191 ? -28.876 4.305 53.986 1.00 97.06 191 SER A C 1
ATOM 1371 O O . SER A 1 191 ? -28.569 4.147 52.810 1.00 97.06 191 SER A O 1
ATOM 1373 N N . GLN A 1 192 ? -29.350 5.459 54.463 1.00 95.25 192 GLN A N 1
ATO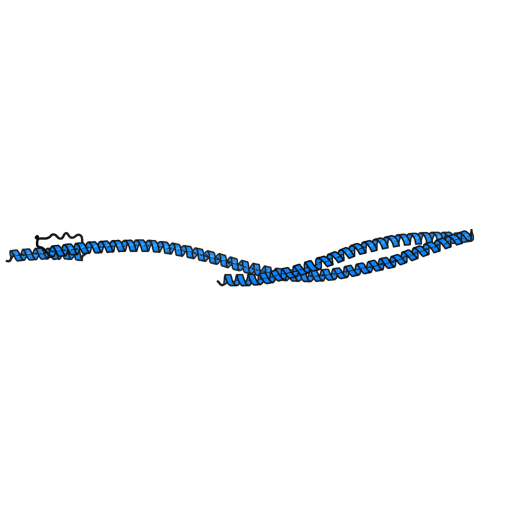M 1374 C CA . GLN A 1 192 ? -29.537 6.648 53.639 1.00 95.25 192 GLN A CA 1
ATOM 1375 C C . GLN A 1 192 ? -28.203 7.172 53.092 1.00 95.25 192 GLN A C 1
ATOM 1377 O O . GLN A 1 192 ? -28.098 7.420 51.896 1.00 95.25 192 GLN A O 1
ATOM 1382 N N . ASN A 1 193 ? -27.167 7.261 53.932 1.00 96.00 193 ASN A N 1
ATOM 1383 C CA . ASN A 1 193 ? -25.834 7.684 53.487 1.00 96.00 193 ASN A CA 1
ATOM 1384 C C . ASN A 1 193 ? -25.258 6.733 52.426 1.00 96.00 193 ASN A C 1
ATOM 1386 O O . ASN A 1 193 ? -24.791 7.186 51.387 1.00 96.00 193 ASN A O 1
ATOM 1390 N N . ALA A 1 194 ? -25.352 5.417 52.651 1.00 96.25 194 ALA A N 1
ATOM 1391 C CA . ALA A 1 194 ? -24.882 4.423 51.686 1.00 96.25 194 ALA A CA 1
ATOM 1392 C C . ALA A 1 194 ? -25.664 4.480 50.360 1.00 96.25 194 ALA A C 1
ATOM 1394 O O . ALA A 1 194 ? -25.074 4.347 49.292 1.00 96.25 194 ALA A O 1
ATOM 1395 N N . ALA A 1 195 ? -26.983 4.697 50.413 1.00 96.81 195 ALA A N 1
ATOM 1396 C CA . ALA A 1 195 ? -27.792 4.902 49.214 1.00 96.81 195 ALA A CA 1
ATOM 1397 C C . ALA A 1 195 ? -27.343 6.160 48.447 1.00 96.81 195 ALA A C 1
ATOM 1399 O O . ALA A 1 195 ? -27.162 6.095 47.234 1.00 96.81 195 ALA A O 1
ATOM 1400 N N . GLY A 1 196 ? -27.077 7.266 49.148 1.00 94.75 196 GLY A N 1
ATOM 1401 C CA . GLY A 1 196 ? -26.539 8.489 48.547 1.00 94.75 196 GLY A CA 1
ATOM 1402 C C . GLY A 1 196 ? -25.214 8.262 47.810 1.00 94.75 196 GLY A C 1
ATOM 1403 O O . GLY A 1 196 ? -25.092 8.639 46.647 1.00 94.75 196 GLY A O 1
ATOM 1404 N N . GLU A 1 197 ? -24.261 7.564 48.438 1.00 95.88 197 GLU A N 1
ATOM 1405 C CA . GLU A 1 197 ? -22.963 7.230 47.827 1.00 95.88 197 GLU A CA 1
ATOM 1406 C C . GLU A 1 197 ? -23.112 6.371 46.557 1.00 95.88 197 GLU A C 1
ATOM 1408 O O . GLU A 1 197 ? -22.451 6.623 45.548 1.00 95.88 197 GLU A O 1
ATOM 1413 N N . ILE A 1 198 ? -24.004 5.370 46.566 1.00 95.94 198 ILE A N 1
ATOM 1414 C CA . ILE A 1 198 ? -24.253 4.531 45.380 1.00 95.94 198 ILE A CA 1
ATOM 1415 C C . ILE A 1 198 ? -24.931 5.343 44.269 1.00 95.94 198 ILE A C 1
ATOM 1417 O O . ILE A 1 198 ? -24.621 5.141 43.093 1.00 95.94 198 ILE A O 1
ATOM 1421 N N . SER A 1 199 ? -25.841 6.255 44.620 1.00 94.31 199 SER A N 1
ATOM 1422 C CA . SER A 1 199 ? -26.518 7.133 43.660 1.00 94.31 199 SER A CA 1
ATOM 1423 C C . SER A 1 199 ? -25.515 8.037 42.937 1.00 94.31 199 SER A C 1
ATOM 1425 O O . SER A 1 199 ? -25.488 8.075 41.706 1.00 94.31 199 SER A O 1
ATOM 1427 N N . GLU A 1 200 ? -24.613 8.679 43.688 1.00 94.62 200 GLU A N 1
ATOM 1428 C CA . GLU A 1 200 ? -23.547 9.520 43.134 1.00 94.62 200 GLU A CA 1
ATOM 1429 C C . GLU A 1 200 ? -22.594 8.714 42.235 1.00 94.62 200 GLU A C 1
ATOM 1431 O O . GLU A 1 200 ? -22.296 9.123 41.109 1.00 94.62 200 GLU A O 1
ATOM 1436 N N . LEU A 1 201 ? -22.182 7.520 42.677 1.00 95.44 201 LEU A N 1
ATOM 1437 C CA . LEU A 1 201 ? -21.329 6.631 41.884 1.00 95.44 201 LEU A CA 1
ATOM 1438 C C . LEU A 1 201 ? -22.012 6.167 40.588 1.00 95.44 201 LEU A C 1
ATOM 1440 O O . LEU A 1 201 ? -21.367 6.086 39.538 1.00 95.44 201 LEU A O 1
ATOM 1444 N N . SER A 1 202 ? -23.313 5.874 40.643 1.00 95.69 202 SER A N 1
ATOM 1445 C CA . SER A 1 202 ? -24.099 5.465 39.473 1.00 95.69 202 SER A CA 1
ATOM 1446 C C . SER A 1 202 ? -24.216 6.613 38.471 1.00 95.69 202 SER A C 1
ATOM 1448 O O . SER A 1 202 ? -23.998 6.402 37.278 1.00 95.69 202 SER A O 1
ATOM 1450 N N . ALA A 1 203 ? -24.469 7.837 38.945 1.00 93.56 203 ALA A N 1
ATOM 1451 C CA . ALA A 1 203 ? -24.521 9.032 38.104 1.00 93.56 203 ALA A CA 1
ATOM 1452 C C . ALA A 1 203 ? -23.175 9.304 37.411 1.00 93.56 203 ALA A C 1
ATOM 1454 O O . ALA A 1 203 ? -23.131 9.481 36.193 1.00 93.56 203 ALA A O 1
ATOM 1455 N N . SER A 1 204 ? -22.069 9.246 38.160 1.00 95.94 204 SER A N 1
ATOM 1456 C CA . SER A 1 204 ? -20.720 9.385 37.595 1.00 95.94 204 SER A CA 1
ATOM 1457 C C . SER A 1 204 ? -20.415 8.295 36.556 1.00 95.94 204 SER A C 1
ATOM 1459 O O . SER A 1 204 ? -19.856 8.571 35.493 1.00 95.94 204 SER A O 1
ATOM 1461 N N . SER A 1 205 ? -20.839 7.055 36.816 1.00 95.50 205 SER A N 1
ATOM 1462 C CA . SER A 1 205 ? -20.648 5.931 35.890 1.00 95.50 205 SER A CA 1
ATOM 1463 C C . SER A 1 205 ? -21.428 6.105 34.584 1.00 95.50 205 SER A C 1
ATOM 1465 O O . SER A 1 205 ? -20.910 5.768 33.517 1.00 95.50 205 SER A O 1
ATOM 1467 N N . VAL A 1 206 ? -22.648 6.657 34.646 1.00 96.31 206 VAL A N 1
ATOM 1468 C CA . VAL A 1 206 ? -23.440 7.006 33.454 1.00 96.31 206 VAL A CA 1
ATOM 1469 C C . VAL A 1 206 ? -22.700 8.028 32.597 1.00 96.31 206 VAL A C 1
ATOM 1471 O O . VAL A 1 206 ? -22.569 7.808 31.396 1.00 96.31 206 VAL A O 1
ATOM 1474 N N . GLU A 1 207 ? -22.163 9.095 33.194 1.00 94.81 207 GLU A N 1
ATOM 1475 C CA . GLU A 1 207 ? -21.440 10.143 32.459 1.00 94.81 207 GLU A CA 1
ATOM 1476 C C . GLU A 1 207 ? -20.223 9.577 31.704 1.00 94.81 207 GLU A C 1
ATOM 1478 O O . GLU A 1 207 ? -20.025 9.844 30.514 1.00 94.81 207 GLU A O 1
ATOM 1483 N N . VAL A 1 208 ? -19.428 8.730 32.368 1.00 95.81 208 VAL A N 1
ATOM 1484 C CA . VAL A 1 208 ? -18.264 8.073 31.752 1.00 95.81 208 VAL A CA 1
ATOM 1485 C C . VAL A 1 208 ? -18.688 7.156 30.602 1.00 95.81 208 VAL A C 1
ATOM 1487 O O . VAL A 1 208 ? -18.066 7.172 29.535 1.00 95.81 208 VAL A O 1
ATOM 1490 N N . ALA A 1 209 ? -19.750 6.372 30.792 1.00 96.00 209 ALA A N 1
ATOM 1491 C CA . ALA A 1 209 ? -20.252 5.461 29.772 1.00 96.00 209 ALA A CA 1
ATOM 1492 C C . ALA A 1 209 ? -20.849 6.212 28.565 1.00 96.00 209 ALA A C 1
ATOM 1494 O O . ALA A 1 209 ? -20.552 5.865 27.423 1.00 96.00 209 ALA A O 1
ATOM 1495 N N . GLU A 1 210 ? -21.611 7.286 28.773 1.00 94.62 210 GLU A N 1
ATOM 1496 C CA . GLU A 1 210 ? -22.143 8.125 27.687 1.00 94.62 210 GLU A CA 1
ATOM 1497 C C . GLU A 1 210 ? -21.014 8.791 26.881 1.00 94.62 210 GLU A C 1
ATOM 1499 O O . GLU A 1 210 ? -21.054 8.827 25.643 1.00 94.62 210 GLU A O 1
ATOM 1504 N N . LYS A 1 211 ? -19.941 9.225 27.555 1.00 95.50 211 LYS A N 1
ATOM 1505 C CA . LYS A 1 211 ? -18.735 9.731 26.889 1.00 95.50 211 LYS A CA 1
ATOM 1506 C C . LYS A 1 211 ? -18.049 8.652 26.043 1.00 95.50 211 LYS A C 1
ATOM 1508 O O . LYS A 1 211 ? -17.665 8.928 24.905 1.00 95.50 211 LYS A O 1
ATOM 1513 N N . ALA A 1 212 ? -17.923 7.427 26.557 1.00 95.31 212 ALA A N 1
ATOM 1514 C CA . ALA A 1 212 ? -17.391 6.287 25.804 1.00 95.31 212 ALA A CA 1
ATOM 1515 C C . ALA A 1 212 ? -18.250 5.959 24.569 1.00 95.31 212 ALA A C 1
ATOM 1517 O O . ALA A 1 212 ? -17.714 5.780 23.475 1.00 95.31 212 ALA A O 1
ATOM 1518 N N . GLY A 1 213 ? -19.578 5.961 24.714 1.00 95.00 213 GLY A N 1
ATOM 1519 C CA . GLY A 1 213 ? -20.514 5.737 23.610 1.00 95.00 213 GLY A CA 1
ATOM 1520 C C . GLY A 1 213 ? -20.419 6.812 22.523 1.00 95.00 213 GLY A C 1
ATOM 1521 O O . GLY A 1 213 ? -20.449 6.501 21.330 1.00 95.00 213 GLY A O 1
ATOM 1522 N N . THR A 1 214 ? -20.223 8.071 22.923 1.00 94.69 214 THR A N 1
ATOM 1523 C CA . THR A 1 214 ? -20.011 9.188 21.991 1.00 94.69 214 THR A CA 1
ATOM 1524 C C . THR A 1 214 ? -18.698 9.031 21.221 1.00 94.69 214 THR A C 1
ATOM 1526 O O . THR A 1 214 ? -18.678 9.195 20.004 1.00 94.69 214 THR A O 1
ATOM 1529 N N . MET A 1 215 ? -17.606 8.648 21.894 1.00 94.56 215 MET A N 1
ATOM 1530 C CA . MET A 1 215 ? -16.320 8.389 21.230 1.00 94.56 215 MET A CA 1
ATOM 1531 C C . MET A 1 215 ? -16.416 7.254 20.202 1.00 94.56 215 MET A C 1
ATOM 1533 O O . MET A 1 215 ? -15.930 7.409 19.085 1.00 94.56 215 MET A O 1
ATOM 1537 N N . LEU A 1 216 ? -17.094 6.152 20.538 1.00 93.62 216 LEU A N 1
ATOM 1538 C CA . LEU A 1 216 ? -17.335 5.054 19.594 1.00 93.62 216 LEU A CA 1
ATOM 1539 C C . LEU A 1 216 ? -18.177 5.504 18.391 1.00 93.62 216 LEU A C 1
ATOM 1541 O O . LEU A 1 216 ? -17.872 5.141 17.257 1.00 93.62 216 LEU A O 1
ATOM 1545 N N . SER A 1 217 ? -19.194 6.338 18.625 1.00 91.50 217 SER A N 1
ATOM 1546 C CA . SER A 1 217 ? -20.048 6.883 17.560 1.00 91.50 217 SER A CA 1
ATOM 1547 C C . SER A 1 217 ? -19.287 7.820 16.617 1.00 91.50 217 SER A C 1
ATOM 1549 O O . SER A 1 217 ? -19.573 7.836 15.424 1.00 91.50 217 SER A O 1
ATOM 1551 N N . ASN A 1 218 ? -18.302 8.561 17.131 1.00 93.56 218 ASN A N 1
ATOM 1552 C CA . ASN A 1 218 ? -17.466 9.460 16.334 1.00 93.56 218 ASN A CA 1
ATOM 1553 C C . ASN A 1 218 ? -16.380 8.722 15.541 1.00 93.56 218 ASN A C 1
ATOM 1555 O O . ASN A 1 218 ? -16.042 9.151 14.447 1.00 93.56 218 ASN A O 1
ATOM 1559 N N . ILE 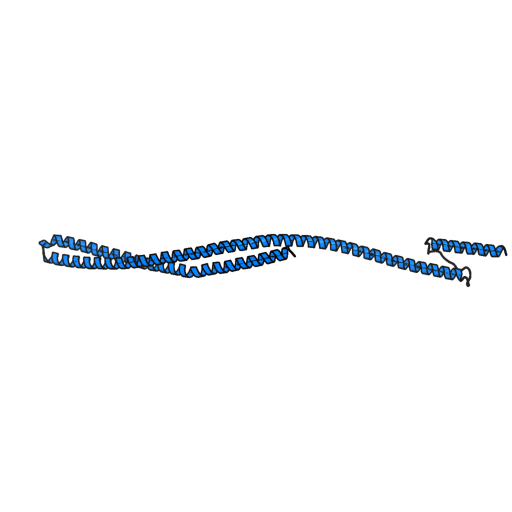A 1 219 ? -15.848 7.615 16.069 1.00 93.88 219 ILE A N 1
ATOM 1560 C CA . ILE A 1 219 ? -14.808 6.819 15.396 1.00 93.88 219 ILE A CA 1
ATOM 1561 C C . ILE A 1 219 ? -15.391 5.961 14.264 1.00 93.88 219 ILE A C 1
ATOM 1563 O O . ILE A 1 219 ? -14.697 5.663 13.294 1.00 93.88 219 ILE A O 1
ATOM 1567 N N . LEU A 1 220 ? -16.658 5.549 14.358 1.00 93.94 220 LEU A N 1
ATOM 1568 C CA . LEU A 1 220 ? -17.259 4.645 13.375 1.00 9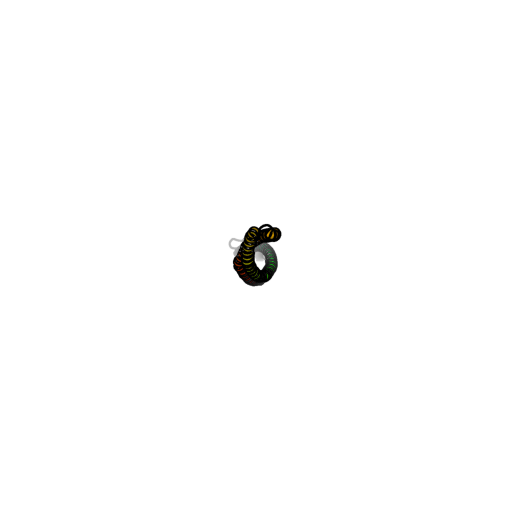3.94 220 LEU A CA 1
ATOM 1569 C C . LEU A 1 220 ? -17.229 5.202 11.929 1.00 93.94 220 LEU A C 1
ATOM 1571 O O . LEU A 1 220 ? -16.805 4.458 11.040 1.00 93.94 220 LEU A O 1
ATOM 1575 N N . PRO A 1 221 ? -17.588 6.479 11.667 1.00 94.25 221 PRO A N 1
ATOM 1576 C CA . PRO A 1 221 ? -17.412 7.098 10.351 1.00 94.25 221 PRO A CA 1
ATOM 1577 C C . PRO A 1 221 ? -15.956 7.113 9.869 1.00 94.25 221 PRO A C 1
ATOM 1579 O O . PRO A 1 221 ? -15.705 6.859 8.693 1.00 94.25 221 PRO A O 1
ATOM 1582 N N . ASP A 1 222 ? -14.992 7.356 10.760 1.00 95.62 222 ASP A N 1
ATOM 1583 C CA . ASP A 1 222 ? -13.569 7.409 10.404 1.00 95.62 222 ASP A CA 1
ATOM 1584 C C . ASP A 1 222 ? -13.035 6.030 9.988 1.00 95.62 222 ASP A C 1
ATOM 1586 O O . ASP A 1 222 ? -12.270 5.914 9.025 1.00 95.62 222 ASP A O 1
ATOM 1590 N N . ILE A 1 223 ? -13.478 4.960 10.659 1.00 95.00 223 ILE A N 1
ATOM 1591 C CA . ILE A 1 223 ? -13.125 3.584 10.281 1.00 95.00 223 ILE A CA 1
ATOM 1592 C C . ILE A 1 223 ? -13.738 3.230 8.919 1.00 95.00 223 ILE A C 1
ATOM 1594 O O . ILE A 1 223 ? -13.062 2.642 8.074 1.00 95.00 223 ILE A O 1
ATOM 1598 N N . GLN A 1 224 ? -14.996 3.610 8.678 1.00 92.38 224 GLN A N 1
ATOM 1599 C CA . GLN A 1 224 ? -15.654 3.393 7.384 1.00 92.38 224 GLN A CA 1
ATOM 1600 C C . GLN A 1 224 ? -14.937 4.140 6.258 1.00 92.38 224 GLN A C 1
ATOM 1602 O O . GLN A 1 224 ? -14.618 3.542 5.233 1.00 92.38 224 GLN A O 1
ATOM 1607 N N . ARG A 1 225 ? -14.587 5.410 6.483 1.00 95.31 225 ARG A N 1
ATOM 1608 C CA . ARG A 1 225 ? -13.797 6.205 5.540 1.00 95.31 225 ARG A CA 1
ATOM 1609 C C . ARG A 1 225 ? -12.425 5.586 5.280 1.00 95.31 225 ARG A C 1
ATOM 1611 O O . ARG A 1 225 ? -11.950 5.592 4.150 1.00 95.31 225 ARG A O 1
ATOM 1618 N N . THR A 1 226 ? -11.795 5.017 6.304 1.00 95.38 226 THR A N 1
ATOM 1619 C CA . THR A 1 226 ? -10.538 4.276 6.140 1.00 95.38 226 THR A CA 1
ATOM 1620 C C . THR A 1 226 ? -10.723 3.070 5.215 1.00 95.38 226 THR A C 1
ATOM 1622 O O . THR A 1 226 ? -9.896 2.860 4.333 1.00 95.38 226 THR A O 1
ATOM 1625 N N . ALA A 1 227 ? -11.811 2.306 5.358 1.00 94.19 227 ALA A N 1
ATOM 1626 C CA . ALA A 1 227 ? -12.111 1.184 4.465 1.00 94.19 227 ALA A CA 1
ATOM 1627 C C . ALA A 1 227 ? -12.332 1.635 3.006 1.00 94.19 227 ALA A C 1
ATOM 1629 O O . ALA A 1 227 ? -11.793 1.010 2.095 1.00 94.19 227 ALA A O 1
ATOM 1630 N N . GLU A 1 228 ? -13.052 2.740 2.788 1.00 94.12 228 GLU A N 1
ATOM 1631 C CA . GLU A 1 228 ? -13.255 3.341 1.457 1.00 94.12 228 GLU A CA 1
ATOM 1632 C C . GLU A 1 228 ? -11.925 3.743 0.801 1.00 94.12 228 GLU A C 1
ATOM 1634 O O . GLU A 1 228 ? -11.634 3.338 -0.323 1.00 94.12 228 GLU A O 1
ATOM 1639 N N . LEU A 1 229 ? -11.073 4.483 1.518 1.00 95.50 229 LEU A N 1
ATOM 1640 C CA . LEU A 1 229 ? -9.767 4.913 1.001 1.00 95.50 229 LEU A CA 1
ATOM 1641 C C . LEU A 1 229 ? -8.870 3.720 0.656 1.00 95.50 229 LEU A C 1
ATOM 1643 O O . LEU A 1 229 ? -8.129 3.738 -0.324 1.00 95.50 229 LEU A O 1
ATOM 1647 N N . VAL A 1 230 ? -8.941 2.654 1.447 1.00 96.12 230 VAL A N 1
ATOM 1648 C CA . VAL A 1 230 ? -8.175 1.436 1.191 1.00 96.12 230 VAL A CA 1
ATOM 1649 C C . VAL A 1 230 ? -8.700 0.681 -0.039 1.00 96.12 230 VAL A C 1
ATOM 1651 O O . VAL A 1 230 ? -7.898 0.117 -0.788 1.00 96.12 230 VAL A O 1
ATOM 1654 N N . GLN A 1 231 ? -10.010 0.707 -0.308 1.00 93.50 231 GLN A N 1
ATOM 1655 C CA . GLN A 1 231 ? -10.559 0.201 -1.572 1.00 93.50 231 GLN A CA 1
ATOM 1656 C C . GLN A 1 231 ? -10.037 0.995 -2.774 1.00 93.50 231 GLN A C 1
ATOM 1658 O O . GLN A 1 231 ? -9.649 0.389 -3.776 1.00 93.50 231 GLN A O 1
ATOM 1663 N N . GLU A 1 232 ? -9.970 2.326 -2.669 1.00 95.56 232 GLU A N 1
ATOM 1664 C CA . GLU A 1 232 ? -9.389 3.182 -3.711 1.00 95.56 232 GLU A CA 1
ATOM 1665 C C . GLU A 1 232 ? -7.915 2.833 -3.965 1.00 95.56 232 GLU A C 1
ATOM 1667 O O . GLU A 1 232 ? -7.512 2.688 -5.120 1.00 95.56 232 GLU A O 1
ATOM 1672 N N . ILE A 1 233 ? -7.126 2.594 -2.908 1.00 95.00 233 ILE A N 1
ATOM 1673 C CA . ILE A 1 233 ? -5.733 2.131 -3.034 1.00 95.00 233 ILE A CA 1
ATOM 1674 C C . ILE A 1 233 ? -5.672 0.788 -3.769 1.00 95.00 233 ILE A C 1
ATOM 1676 O O . ILE A 1 233 ? -4.867 0.633 -4.683 1.00 95.00 233 ILE A O 1
ATOM 1680 N N . SER A 1 234 ? -6.527 -0.179 -3.421 1.00 93.75 234 SER A N 1
ATOM 1681 C CA . SER A 1 234 ? -6.542 -1.488 -4.088 1.00 93.75 234 SER A CA 1
ATOM 1682 C C . SER A 1 234 ? -6.881 -1.375 -5.581 1.00 93.75 234 SER A C 1
ATOM 1684 O O . SER A 1 234 ? -6.264 -2.050 -6.410 1.00 93.75 234 SER A O 1
ATOM 1686 N N . ALA A 1 235 ? -7.826 -0.499 -5.936 1.00 94.06 235 ALA A N 1
ATOM 1687 C CA . ALA A 1 235 ? -8.182 -0.220 -7.324 1.00 94.06 235 ALA A CA 1
ATOM 1688 C C . ALA A 1 235 ? -7.022 0.443 -8.085 1.00 94.06 235 ALA A C 1
ATOM 1690 O O . ALA A 1 235 ? -6.651 -0.034 -9.159 1.00 94.06 235 ALA A O 1
ATOM 1691 N N . ALA A 1 236 ? -6.402 1.470 -7.498 1.00 96.56 236 ALA A N 1
ATOM 1692 C CA . ALA A 1 236 ? -5.253 2.160 -8.078 1.00 96.56 236 ALA A CA 1
ATOM 1693 C C . ALA A 1 236 ? -4.047 1.224 -8.254 1.00 96.56 236 ALA A C 1
ATOM 1695 O O . ALA A 1 236 ? -3.415 1.229 -9.305 1.00 96.56 236 ALA A O 1
ATOM 1696 N N . SER A 1 237 ? -3.753 0.359 -7.276 1.00 96.06 237 SER A N 1
ATOM 1697 C CA . SER A 1 237 ? -2.691 -0.645 -7.407 1.00 96.06 237 SER A CA 1
ATOM 1698 C C . SER A 1 237 ? -2.973 -1.625 -8.547 1.00 96.06 237 SER A C 1
ATOM 1700 O O . SER A 1 237 ? -2.060 -1.996 -9.272 1.00 96.06 237 SER A O 1
ATOM 1702 N N . LYS A 1 238 ? -4.230 -2.016 -8.776 1.00 92.00 238 LYS A N 1
ATOM 1703 C CA . LYS A 1 238 ? -4.577 -2.889 -9.908 1.00 92.00 238 LYS A CA 1
ATOM 1704 C C . LYS A 1 238 ? -4.384 -2.205 -11.267 1.00 92.00 238 LYS A C 1
ATOM 1706 O O . LYS A 1 238 ? -3.983 -2.849 -12.237 1.00 92.00 238 LYS A O 1
ATOM 1711 N N . GLU A 1 239 ? -4.664 -0.908 -11.341 1.00 94.06 239 GLU A N 1
ATOM 1712 C CA . GLU A 1 239 ? -4.388 -0.102 -12.532 1.00 94.06 239 GLU A CA 1
ATOM 1713 C C . GLU A 1 239 ? -2.877 0.058 -12.761 1.00 94.06 239 GLU A C 1
ATOM 1715 O O . GLU A 1 239 ? -2.403 -0.158 -13.876 1.00 94.06 239 GLU A O 1
ATOM 1720 N N . GLN A 1 240 ? -2.106 0.326 -11.701 1.00 93.94 240 GLN A N 1
ATOM 1721 C CA . GLN A 1 240 ? -0.641 0.377 -11.752 1.00 93.94 240 GLN A CA 1
ATOM 1722 C C . GLN A 1 240 ? -0.026 -0.950 -12.209 1.00 93.94 240 GLN A C 1
ATOM 1724 O O . GLN A 1 240 ? 0.893 -0.930 -13.019 1.00 93.94 240 GLN A O 1
ATOM 1729 N N . ASP A 1 241 ? -0.544 -2.088 -11.742 1.00 91.88 241 ASP A N 1
ATOM 1730 C CA . ASP A 1 241 ? -0.075 -3.424 -12.140 1.00 91.88 241 ASP A CA 1
ATOM 1731 C C . ASP A 1 241 ? -0.274 -3.645 -13.645 1.00 91.88 241 ASP A C 1
ATOM 1733 O O . ASP A 1 241 ? 0.637 -4.056 -14.359 1.00 91.88 241 ASP A O 1
ATOM 1737 N N . THR A 1 242 ? -1.443 -3.244 -14.158 1.00 91.06 242 THR A N 1
ATOM 1738 C CA . THR A 1 242 ? -1.739 -3.293 -15.597 1.00 91.06 242 THR A CA 1
ATOM 1739 C C . THR A 1 242 ? -0.795 -2.385 -16.395 1.00 91.06 242 THR A C 1
ATOM 1741 O O . THR A 1 242 ? -0.317 -2.777 -17.459 1.00 91.06 242 THR A O 1
ATOM 1744 N N . GLY A 1 243 ? -0.502 -1.183 -15.888 1.00 92.38 243 GLY A N 1
ATOM 1745 C CA . GLY A 1 243 ? 0.449 -0.256 -16.507 1.00 92.38 243 GLY A CA 1
ATOM 1746 C C . GLY A 1 243 ? 1.886 -0.789 -16.511 1.00 92.38 243 GLY A C 1
ATOM 1747 O O . GLY A 1 243 ? 2.567 -0.708 -17.533 1.00 92.38 243 GLY A O 1
ATOM 1748 N N . ALA A 1 244 ? 2.329 -1.394 -15.407 1.00 91.31 244 ALA A N 1
ATOM 1749 C CA . ALA A 1 244 ? 3.643 -2.022 -15.301 1.00 91.31 244 ALA A CA 1
ATOM 1750 C C . ALA A 1 244 ? 3.780 -3.207 -16.273 1.00 91.31 244 ALA A C 1
ATOM 1752 O O . ALA A 1 244 ? 4.779 -3.306 -16.985 1.00 91.31 244 ALA A O 1
ATOM 1753 N N . GLU A 1 245 ? 2.751 -4.055 -16.393 1.00 88.12 245 GLU A N 1
ATOM 1754 C CA . GLU A 1 245 ? 2.734 -5.142 -17.380 1.00 88.12 245 GLU A CA 1
ATOM 1755 C C . GLU A 1 245 ? 2.815 -4.643 -18.830 1.00 88.12 245 GLU A C 1
ATOM 1757 O O . GLU A 1 245 ? 3.401 -5.319 -19.677 1.00 88.12 245 GLU A O 1
ATOM 1762 N N . GLN A 1 246 ? 2.201 -3.499 -19.147 1.00 88.12 246 GLN A N 1
ATOM 1763 C CA . GLN A 1 246 ? 2.274 -2.913 -20.488 1.00 88.12 246 GLN A CA 1
ATOM 1764 C C . GLN A 1 246 ? 3.681 -2.416 -20.811 1.00 88.12 246 GLN A C 1
ATOM 1766 O O . GLN A 1 246 ? 4.158 -2.665 -21.915 1.00 88.12 246 GLN A O 1
ATOM 1771 N N . ILE A 1 247 ? 4.347 -1.765 -19.854 1.00 86.69 247 ILE A N 1
ATOM 1772 C CA . ILE A 1 247 ? 5.730 -1.303 -20.019 1.00 86.69 247 ILE A CA 1
ATOM 1773 C C . ILE A 1 247 ? 6.675 -2.496 -20.180 1.00 86.69 247 ILE A C 1
ATOM 1775 O O . ILE A 1 247 ? 7.532 -2.465 -21.049 1.00 86.69 247 ILE A O 1
ATOM 1779 N N . ASN A 1 248 ? 6.482 -3.577 -19.418 1.00 81.31 248 ASN A N 1
ATOM 1780 C CA . ASN A 1 248 ? 7.338 -4.763 -19.521 1.00 81.31 248 ASN A CA 1
ATOM 1781 C C . ASN A 1 248 ? 7.165 -5.543 -20.844 1.00 81.31 248 ASN A C 1
ATOM 1783 O O . ASN A 1 248 ? 7.982 -6.399 -21.171 1.00 81.31 248 ASN A O 1
ATOM 1787 N N . LYS A 1 249 ? 6.083 -5.291 -21.596 1.00 80.00 249 LYS A N 1
ATOM 1788 C CA . LYS A 1 249 ? 5.828 -5.890 -22.921 1.00 80.00 249 LYS A CA 1
ATOM 1789 C C . LYS A 1 249 ? 6.279 -5.004 -24.092 1.00 80.00 249 LYS A C 1
ATOM 1791 O O . LYS A 1 249 ? 6.220 -5.486 -25.225 1.00 80.00 249 LYS A O 1
ATOM 1796 N N . ALA A 1 250 ? 6.625 -3.740 -23.842 1.00 67.69 250 ALA A N 1
ATOM 1797 C CA . ALA A 1 250 ? 7.009 -2.749 -24.852 1.00 67.69 250 ALA A CA 1
ATOM 1798 C C . ALA A 1 250 ? 8.521 -2.761 -25.100 1.00 67.69 250 ALA A C 1
ATOM 1800 O O . ALA A 1 250 ? 8.900 -2.618 -26.285 1.00 67.69 250 ALA A O 1
#

Organism: NCBI:txid60036

Radius of gyration: 62.4 Å; chains: 1; bounding box: 115×28×182 Å

InterPro domains:
  IPR004089 Methyl-accepting chemotaxis protein (MCP) signalling domain [PF00015] (117-201)
  IPR004089 Methyl-accepting chemotaxis protein (MCP) signalling domain [PS50111] (61-250)
  IPR004089 Methyl-accepting chemotaxis protein (MCP) signalling domain [SM00283] (57-250)
  IPR004090 Chemotaxis methyl-accepting receptor [PR00260] (71-100)
  IPR004090 Chemotaxis methyl-accepting receptor [PR00260] (148-175)
  IPR004090 Chemotaxis methyl-accepting receptor [PR00260] (177-206)

Sequence (250 aa):
IKNNLNILIDANTRITAAAREVASGNLMVELKERSGEDELMHALSAMVGKLVTVVAEVKEAAANVASGAGQMSSGSEGMSQGASEQAAAAEEASSSMEEMSANIKQNADNAKQTEKIAVKSADDAKEGGKAVAATVQAMKDIADKISIIEEIARQTNMLALNAAIEAARAGEHGKGFAVVASEVRKLAERSQNAAGEISELSASSVEVAEKAGTMLSNILPDIQRTAELVQEISAASKEQDTGAEQINKA

Secondary structure (DSSP, 8-state):
-HHHHHHHHHHHHHHHHHHHHHHTT-TT-----SSTT-HHHHHHHHHHHHHHHHHHHHHHHHHHHHHHHHHHHHHHHHHHHHHHHHHHHHHHHHHHHHHHHHHHHHHHHHHHHHHHHHHHHHHHHHHHHHHHHHHHHHHHHHHHHHHHHHHHHHHHHHHHHHHHHHHHHTGGGGHHHHHHHHHHHHHHHHHHHHHHHHHHHHHHHHHHHHHHHHHHHHHHHHHHHHHHHHHHHHHHHHHHHHHHHHHHT-